Protein AF-A0A2N9GMB2-F1 (afdb_monomer)

Organism: Fagus sylvatica (NCBI:txid28930)

Secondary structure (DSSP, 8-state):
--HHHHHHHHHHHHHHHHHHHHHHHHHHTSPPTTSTHHHHHHS-HHHHHHHH-SS---SEEE-TTS-SSBS-HHHHHHHSPTT-SS-EEEEE-SEEE---EEE-TT-TTEEEEES-TTTEEEEE---TTTT--GGGG-SEEE-STT-EEES-EEEE---GGG-B--SEEE--TTEEEES-EEE-SBS-EEE-SSEEEEES-EEEESSS-EEES-EEEEES-EEEEPP----

Radius of gyration: 19.09 Å; Cα contacts (8 Å, |Δi|>4): 583; chains: 1; bounding box: 40×71×46 Å

Sequence (231 aa):
MSTILKDKIIVSLEKVTTLVNDQWAFMQQMPDDTVGHDFQSWFDSHDWKLMQANAISANITIAFDGFGDFTSIMEAVKAAPNNNLARFVIYIKKATYKEYMSIPQNKWNIMMVGDSMDQTIISGSHSNTTGYGTYGSATFAVDGQQFVAVDIAFENIVGPEEGQAVTLRSDSDFSIFYQCRIQGYQDMLYQHHNRQFYRECRISGTVDFIFGDALVVFQKCEILSRQALPG

Solvent-accessible surface area (backbone atoms only — not comparable to full-atom values): 11520 Å² total; per-residue (Å²): 133,60,69,68,58,53,53,54,50,49,56,50,51,50,52,53,51,51,54,52,50,53,51,50,57,50,55,73,66,49,57,49,77,94,46,72,65,39,48,39,66,70,33,56,65,63,57,45,49,50,74,69,39,97,67,70,87,51,78,40,39,33,21,80,88,64,87,33,82,29,67,48,69,67,60,49,58,66,71,47,65,65,65,32,89,56,81,43,34,37,32,36,50,64,42,79,43,81,50,76,41,71,44,52,62,55,42,23,25,38,30,42,34,34,72,27,39,88,41,12,33,40,35,28,67,46,12,40,77,76,75,21,54,56,85,70,7,30,15,34,32,33,40,11,35,44,27,33,41,31,19,30,19,38,26,17,75,51,56,66,89,38,46,38,17,12,11,38,33,34,48,14,37,60,21,38,35,36,39,24,27,41,36,33,19,22,41,12,35,32,38,51,34,45,36,38,39,37,32,53,22,40,39,36,19,46,50,61,30,68,43,70,68,36,56,68,50,77,43,80,48,50,80,42,81,49,91,64,77,88,130

Structure (mmCIF, N/CA/C/O backbone):
data_AF-A0A2N9GMB2-F1
#
_entry.id   AF-A0A2N9GMB2-F1
#
loop_
_atom_site.group_PDB
_atom_site.id
_atom_site.type_symbol
_atom_site.label_atom_id
_atom_site.label_alt_id
_atom_site.label_comp_id
_atom_site.label_asym_id
_atom_site.label_entity_id
_atom_site.label_seq_id
_atom_site.pdbx_PDB_ins_code
_atom_site.Cartn_x
_atom_site.Cartn_y
_atom_site.Cartn_z
_atom_site.occupancy
_atom_site.B_iso_or_equiv
_atom_site.auth_seq_id
_atom_site.auth_comp_id
_atom_site.auth_asym_id
_atom_site.auth_atom_id
_atom_site.pdbx_PDB_model_num
ATOM 1 N N . MET A 1 1 ? -2.921 48.103 11.081 1.00 58.19 1 MET A N 1
ATOM 2 C CA . MET A 1 1 ? -2.568 46.674 10.916 1.00 58.19 1 MET A CA 1
ATOM 3 C C . MET A 1 1 ? -1.050 46.590 10.797 1.00 58.19 1 MET A C 1
ATOM 5 O O . MET A 1 1 ? -0.517 47.162 9.856 1.00 58.19 1 MET A O 1
ATOM 9 N N . SER A 1 2 ? -0.370 46.032 11.806 1.00 74.31 2 SER A N 1
ATOM 10 C CA . SER A 1 2 ? 1.104 45.986 11.910 1.00 74.31 2 SER A CA 1
ATOM 11 C C . SER A 1 2 ? 1.735 45.327 10.675 1.00 74.31 2 SER A C 1
ATOM 13 O O . SER A 1 2 ? 1.194 44.337 10.187 1.00 74.31 2 SER A O 1
ATOM 15 N N . THR A 1 3 ? 2.859 45.857 10.180 1.00 79.12 3 THR A N 1
ATOM 16 C CA . THR A 1 3 ? 3.636 45.314 9.045 1.00 79.12 3 THR A CA 1
ATOM 17 C C . THR A 1 3 ? 3.893 43.811 9.197 1.00 79.12 3 THR A C 1
ATOM 19 O O . THR A 1 3 ? 3.664 43.053 8.266 1.00 79.12 3 THR A O 1
ATOM 22 N N . ILE A 1 4 ? 4.161 43.360 10.427 1.00 80.25 4 ILE A N 1
ATOM 23 C CA . ILE A 1 4 ? 4.370 41.946 10.779 1.00 80.25 4 ILE A CA 1
ATOM 24 C C . ILE A 1 4 ? 3.150 41.073 10.441 1.00 80.25 4 ILE A C 1
ATOM 26 O O . ILE A 1 4 ? 3.296 39.927 10.020 1.00 80.25 4 ILE A O 1
ATOM 30 N N . LEU A 1 5 ? 1.931 41.587 10.641 1.00 85.12 5 LEU A N 1
ATOM 31 C CA . LEU A 1 5 ? 0.710 40.840 10.329 1.00 85.12 5 LEU A CA 1
ATOM 32 C C . LEU A 1 5 ? 0.505 40.729 8.814 1.00 85.12 5 LEU A C 1
ATOM 34 O O . LEU A 1 5 ? 0.063 39.685 8.346 1.00 85.12 5 LEU A O 1
ATOM 38 N N . LYS A 1 6 ? 0.860 41.770 8.049 1.00 87.00 6 LYS A N 1
ATOM 39 C CA . LYS A 1 6 ? 0.812 41.727 6.581 1.00 87.00 6 LYS A CA 1
ATOM 40 C C . LYS A 1 6 ? 1.818 40.720 6.023 1.00 87.00 6 LYS A C 1
ATOM 42 O O . LYS A 1 6 ? 1.422 39.896 5.209 1.00 87.00 6 LYS A O 1
ATOM 47 N N . ASP A 1 7 ? 3.053 40.719 6.520 1.00 90.19 7 ASP A N 1
ATOM 48 C CA . ASP A 1 7 ? 4.100 39.793 6.062 1.00 90.19 7 ASP A CA 1
ATOM 49 C C . ASP A 1 7 ? 3.721 38.332 6.341 1.00 90.19 7 ASP A C 1
ATOM 51 O O . ASP A 1 7 ? 3.839 37.473 5.469 1.00 90.19 7 ASP A O 1
ATOM 55 N N . LYS A 1 8 ? 3.170 38.043 7.529 1.00 89.06 8 LYS A N 1
ATOM 56 C CA . LYS A 1 8 ? 2.664 36.699 7.860 1.00 89.06 8 LYS A CA 1
ATOM 57 C C . LYS A 1 8 ? 1.520 36.254 6.948 1.00 89.06 8 LYS A C 1
ATOM 59 O O . LYS A 1 8 ? 1.471 35.081 6.576 1.00 89.06 8 LYS A O 1
ATOM 64 N N . ILE A 1 9 ? 0.606 37.164 6.604 1.00 88.94 9 ILE A N 1
ATOM 65 C CA . ILE 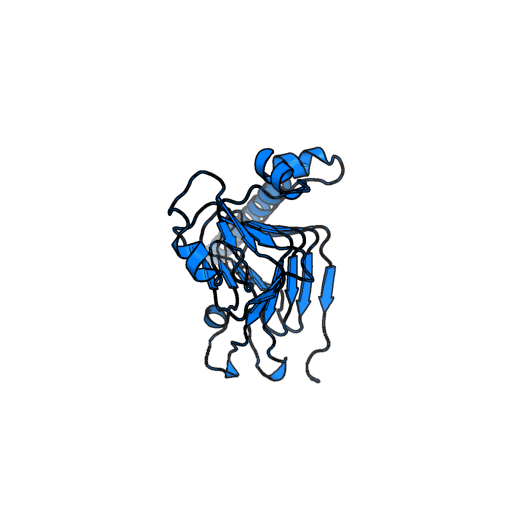A 1 9 ? -0.494 36.874 5.674 1.00 88.94 9 ILE A CA 1
ATOM 66 C C . ILE A 1 9 ? 0.059 36.593 4.273 1.00 88.94 9 ILE A C 1
ATOM 68 O O . ILE A 1 9 ? -0.343 35.602 3.673 1.00 88.94 9 ILE A O 1
ATOM 72 N N . ILE A 1 10 ? 1.008 37.399 3.783 1.00 92.19 10 ILE A N 1
ATOM 73 C CA . ILE A 1 10 ? 1.634 37.211 2.463 1.00 92.19 10 ILE A CA 1
ATOM 74 C C . ILE A 1 10 ? 2.322 35.847 2.382 1.00 92.19 10 ILE A C 1
ATOM 76 O O . ILE A 1 10 ? 1.978 35.057 1.511 1.00 92.19 10 ILE A O 1
ATOM 80 N N . VAL A 1 11 ? 3.191 35.516 3.344 1.00 91.44 11 VAL A N 1
ATOM 81 C CA . VAL A 1 11 ? 3.878 34.210 3.385 1.00 91.44 11 VAL A CA 1
ATOM 82 C C . VAL A 1 11 ? 2.879 33.050 3.427 1.00 91.44 11 VAL A C 1
ATOM 84 O O . VAL A 1 11 ? 3.101 32.005 2.821 1.00 91.44 11 VAL A O 1
ATOM 87 N N . SER A 1 12 ? 1.764 33.210 4.145 1.00 90.94 12 SER A N 1
ATOM 88 C CA . SER A 1 12 ? 0.729 32.171 4.206 1.00 90.94 12 SER A CA 1
ATOM 89 C C . SER A 1 12 ? 0.015 32.002 2.862 1.00 90.94 12 SER A C 1
ATOM 91 O O . SER A 1 12 ? -0.201 30.873 2.429 1.00 90.94 12 SER A O 1
ATOM 93 N N . LEU A 1 13 ? -0.313 33.101 2.177 1.00 91.88 13 LEU A N 1
ATOM 94 C CA . LEU A 1 13 ? -0.937 33.073 0.850 1.00 91.88 13 LEU A CA 1
ATOM 95 C C . LEU A 1 13 ? 0.003 32.500 -0.218 1.00 91.88 13 LEU A C 1
ATOM 97 O O . LEU A 1 13 ? -0.449 31.740 -1.073 1.00 91.88 13 LEU A O 1
ATOM 101 N N . GLU A 1 14 ? 1.299 32.811 -0.152 1.00 93.62 14 GLU A N 1
ATOM 102 C CA . GLU A 1 14 ? 2.314 32.227 -1.037 1.00 93.62 14 GLU A CA 1
ATOM 103 C C . GLU A 1 14 ? 2.381 30.708 -0.867 1.00 93.62 14 GLU A C 1
ATOM 105 O O . GLU A 1 14 ? 2.320 29.985 -1.855 1.00 93.62 14 GLU A O 1
ATOM 110 N N . LYS A 1 15 ? 2.392 30.208 0.377 1.00 86.88 15 LYS A N 1
ATOM 111 C CA . LYS A 1 15 ? 2.360 28.761 0.652 1.00 86.88 15 LYS A CA 1
ATOM 112 C C . LYS A 1 15 ? 1.115 28.081 0.088 1.00 86.88 15 LYS A C 1
ATOM 114 O O . LYS A 1 15 ? 1.235 27.028 -0.529 1.00 86.88 15 LYS A O 1
ATOM 119 N N . VAL A 1 16 ? -0.064 28.683 0.279 1.00 88.69 16 VAL A N 1
ATOM 120 C CA . VAL A 1 16 ? -1.319 28.159 -0.288 1.00 88.69 16 VAL A CA 1
ATOM 121 C C . VAL A 1 16 ? -1.246 28.132 -1.814 1.00 88.69 16 VAL A C 1
ATOM 123 O O . VAL A 1 16 ? -1.624 27.138 -2.425 1.00 88.69 16 VAL A O 1
ATOM 126 N N . THR A 1 17 ? -0.719 29.191 -2.430 1.00 91.50 17 THR A N 1
ATOM 127 C CA . THR A 1 17 ? -0.588 29.285 -3.891 1.00 91.50 17 THR A CA 1
ATOM 128 C C . THR A 1 17 ? 0.355 28.213 -4.435 1.00 91.50 17 THR A C 1
ATOM 130 O O . THR A 1 17 ? 0.010 27.542 -5.404 1.00 91.50 17 THR A O 1
ATOM 133 N N . THR A 1 18 ? 1.511 28.006 -3.798 1.00 86.62 18 THR A N 1
ATOM 134 C CA . THR A 1 18 ? 2.450 26.940 -4.171 1.00 86.62 18 THR A CA 1
ATOM 135 C C . THR A 1 18 ? 1.801 25.566 -4.052 1.00 86.62 18 THR A C 1
ATOM 137 O O . THR A 1 18 ? 1.839 24.807 -5.012 1.00 86.62 18 THR A O 1
ATOM 140 N N . LEU A 1 19 ? 1.121 25.279 -2.936 1.00 82.12 19 LEU A N 1
ATOM 141 C CA . LEU A 1 19 ? 0.462 23.987 -2.728 1.00 82.12 19 LEU A CA 1
ATOM 142 C C . LEU A 1 19 ? -0.593 23.698 -3.807 1.00 82.12 19 LEU A C 1
ATOM 144 O O . LEU A 1 19 ? -0.633 22.600 -4.357 1.00 82.12 19 LEU A O 1
ATOM 148 N N . VAL A 1 20 ? -1.423 24.693 -4.136 1.00 85.50 20 VAL A N 1
ATOM 149 C CA . VAL A 1 20 ? -2.440 24.565 -5.191 1.00 85.50 20 VAL A CA 1
ATOM 150 C C . VAL A 1 20 ? -1.788 24.348 -6.557 1.00 85.50 20 VAL A C 1
ATOM 152 O O . VAL A 1 20 ? -2.255 23.507 -7.321 1.00 85.50 20 VAL A O 1
ATOM 155 N N . ASN A 1 21 ? -0.704 25.063 -6.867 1.00 86.38 21 ASN A N 1
ATOM 156 C CA . ASN A 1 21 ? 0.009 24.902 -8.135 1.00 86.38 21 ASN A CA 1
ATOM 157 C C . ASN A 1 21 ? 0.674 23.526 -8.256 1.00 86.38 21 ASN A C 1
ATOM 159 O O . ASN A 1 21 ? 0.598 22.918 -9.321 1.00 86.38 21 ASN A O 1
ATOM 163 N N . ASP A 1 22 ? 1.280 23.019 -7.182 1.00 81.50 22 ASP A N 1
ATOM 164 C CA . ASP A 1 22 ? 1.915 21.699 -7.161 1.00 81.50 22 ASP A CA 1
ATOM 165 C C . ASP A 1 22 ? 0.872 20.587 -7.329 1.00 81.50 22 ASP A C 1
ATOM 167 O O . ASP A 1 22 ? 1.058 19.671 -8.133 1.00 81.50 22 ASP A O 1
ATOM 171 N N . GLN A 1 23 ? -0.270 20.701 -6.639 1.00 80.12 23 GLN A N 1
ATOM 172 C CA . GLN A 1 23 ? -1.405 19.790 -6.812 1.00 80.12 23 GLN A CA 1
ATOM 173 C C . GLN A 1 23 ? -1.966 19.842 -8.233 1.00 80.12 23 GLN A C 1
ATOM 175 O O . GLN A 1 23 ? -2.214 18.798 -8.836 1.00 80.12 23 GLN A O 1
ATOM 180 N N . TRP A 1 24 ? -2.132 21.041 -8.791 1.00 79.12 24 TRP A N 1
ATOM 181 C CA . TRP A 1 24 ? -2.609 21.222 -10.158 1.00 79.12 24 TRP A CA 1
ATOM 182 C C . TRP A 1 24 ? -1.638 20.621 -11.180 1.00 79.12 24 TRP A C 1
ATOM 184 O O . TRP A 1 24 ? -2.059 19.887 -12.071 1.00 79.12 24 TRP A O 1
ATOM 194 N N . ALA A 1 25 ? -0.335 20.863 -11.027 1.00 81.56 25 ALA A N 1
ATOM 195 C CA . ALA A 1 25 ? 0.696 20.294 -11.890 1.00 81.56 25 ALA A CA 1
ATOM 196 C C . ALA A 1 25 ? 0.749 18.762 -11.792 1.00 81.56 25 ALA A C 1
ATOM 198 O O . ALA A 1 25 ? 0.970 18.093 -12.801 1.00 81.56 25 ALA A O 1
ATOM 199 N N . PHE A 1 26 ? 0.527 18.201 -10.601 1.00 77.62 26 PHE A N 1
ATOM 200 C CA . PHE A 1 26 ? 0.426 16.757 -10.408 1.00 77.62 26 PHE A CA 1
ATOM 201 C C . PHE A 1 26 ? -0.834 16.183 -11.063 1.00 77.62 26 PHE A C 1
ATOM 203 O O . PHE A 1 26 ? -0.747 15.195 -11.784 1.00 77.62 26 PHE A O 1
ATOM 210 N N . MET A 1 27 ? -1.989 16.836 -10.902 1.00 74.25 27 MET A N 1
ATOM 211 C CA . MET A 1 27 ? -3.225 16.451 -11.589 1.00 74.25 27 MET A CA 1
ATOM 212 C C . MET A 1 27 ? -3.104 16.525 -13.113 1.00 74.25 27 MET A C 1
ATOM 214 O O . MET A 1 27 ? -3.667 15.686 -13.800 1.00 74.25 27 MET A O 1
ATOM 218 N N . GLN A 1 28 ? -2.363 17.491 -13.656 1.00 74.50 28 GLN A N 1
ATOM 219 C CA . GLN A 1 28 ? -2.106 17.572 -15.098 1.00 74.50 28 GLN A CA 1
ATOM 220 C C . GLN A 1 28 ? -1.221 16.433 -15.623 1.00 74.50 28 GLN A C 1
ATOM 222 O O . GLN A 1 28 ? -1.211 16.183 -16.823 1.00 74.50 28 GLN A O 1
ATOM 227 N N . GLN A 1 29 ? -0.469 15.765 -14.744 1.00 68.81 29 GLN A N 1
ATOM 228 C CA . GLN A 1 29 ? 0.291 14.558 -15.074 1.00 68.81 29 GLN A CA 1
ATOM 229 C C . GLN A 1 29 ? -0.552 13.290 -14.905 1.00 68.81 29 GLN A C 1
ATOM 231 O O . GLN A 1 29 ? -0.099 12.218 -15.296 1.00 68.81 29 GLN A O 1
ATOM 236 N N . MET A 1 30 ? -1.736 13.387 -14.290 1.00 67.19 30 MET A N 1
ATOM 237 C CA . MET A 1 30 ? -2.594 12.235 -14.067 1.00 67.19 30 MET A CA 1
ATOM 238 C C . MET A 1 30 ? -3.325 11.869 -15.350 1.00 67.19 30 MET A C 1
ATOM 240 O O . MET A 1 30 ? -3.872 12.746 -16.016 1.00 67.19 30 MET A O 1
ATOM 244 N N . PRO A 1 31 ? -3.393 10.576 -15.667 1.00 64.06 31 PRO A N 1
ATOM 245 C CA . PRO A 1 31 ? -4.024 10.131 -16.893 1.00 64.06 31 PRO A CA 1
ATOM 246 C C . PRO A 1 31 ? -5.535 10.381 -16.925 1.00 64.06 31 PRO A C 1
ATOM 248 O O . PRO A 1 31 ? -6.265 9.985 -16.004 1.00 64.06 31 PRO A O 1
ATOM 251 N N . ASP A 1 32 ? -6.009 10.975 -18.023 1.00 63.66 32 ASP A N 1
ATOM 252 C CA . ASP A 1 32 ? -7.433 11.138 -18.314 1.00 63.66 32 ASP A CA 1
ATOM 253 C C . ASP A 1 32 ? -7.992 9.921 -19.076 1.00 63.66 32 ASP A C 1
ATOM 255 O O . ASP A 1 32 ? -7.465 9.450 -20.085 1.00 63.66 32 ASP A O 1
ATOM 259 N N . ASP A 1 33 ? -9.117 9.405 -18.591 1.00 60.78 33 ASP A N 1
ATOM 260 C CA . ASP A 1 33 ? -9.820 8.265 -19.173 1.00 60.78 33 ASP A CA 1
ATOM 261 C C . ASP A 1 33 ? -10.551 8.591 -20.477 1.00 60.78 33 ASP A C 1
ATOM 263 O O . ASP A 1 33 ? -11.021 7.676 -21.160 1.00 60.78 33 ASP A O 1
ATOM 267 N N . THR A 1 34 ? -10.660 9.873 -20.837 1.00 58.12 34 THR A N 1
ATOM 268 C CA . THR A 1 34 ? -11.291 10.297 -22.097 1.00 58.12 34 THR A CA 1
ATOM 269 C C . THR A 1 34 ? -10.548 9.779 -23.330 1.00 58.12 34 THR A C 1
ATOM 271 O O . THR A 1 34 ? -11.160 9.602 -24.387 1.00 58.12 34 THR A O 1
ATOM 274 N N . VAL A 1 35 ? -9.258 9.453 -23.194 1.00 55.25 35 VAL A N 1
ATOM 275 C CA . VAL A 1 35 ? -8.437 8.844 -24.240 1.00 55.25 35 VAL A CA 1
ATOM 276 C C . VAL A 1 35 ? -7.558 7.783 -23.579 1.00 55.25 35 VAL A C 1
ATOM 278 O O . VAL A 1 35 ? -6.497 8.102 -23.069 1.00 55.25 35 VAL A O 1
ATOM 281 N N . GLY A 1 36 ? -7.956 6.504 -23.591 1.00 53.53 36 GLY A N 1
ATOM 282 C CA . GLY A 1 36 ? -7.252 5.401 -22.895 1.00 53.53 36 GLY A CA 1
ATOM 283 C C . GLY A 1 36 ? -5.744 5.219 -23.185 1.00 53.53 36 GLY A C 1
ATOM 284 O O . GLY A 1 36 ? -5.098 4.387 -22.553 1.00 53.53 36 GLY A O 1
ATOM 285 N N . HIS A 1 37 ? -5.167 5.999 -24.102 1.00 54.75 37 HIS A N 1
ATOM 286 C CA . HIS A 1 37 ? -3.725 6.151 -24.302 1.00 54.75 37 HIS A CA 1
ATOM 287 C C . HIS A 1 37 ? -3.017 6.940 -23.188 1.00 54.75 37 HIS A C 1
ATOM 289 O O . HIS A 1 37 ? -1.825 6.727 -22.975 1.00 54.75 37 HIS A O 1
ATOM 295 N N . ASP A 1 38 ? -3.721 7.820 -22.475 1.00 60.41 38 ASP A N 1
ATOM 296 C CA . ASP A 1 38 ? -3.116 8.714 -21.484 1.00 60.41 38 ASP A CA 1
ATOM 297 C C . ASP A 1 38 ? -2.673 7.930 -20.239 1.00 60.41 38 ASP A C 1
ATOM 299 O O . ASP A 1 38 ? -1.530 8.036 -19.797 1.00 60.41 38 ASP A O 1
ATOM 303 N N . PHE A 1 39 ? -3.511 6.993 -19.775 1.00 61.44 39 PHE A N 1
ATOM 304 C CA . PHE A 1 39 ? -3.161 6.034 -18.714 1.00 61.44 39 PHE A CA 1
ATOM 305 C C . PHE A 1 39 ? -1.952 5.170 -19.047 1.00 61.44 39 PHE A C 1
ATOM 307 O O . PHE A 1 39 ? -1.064 4.981 -18.216 1.00 61.44 39 PHE A O 1
ATOM 314 N N . GLN A 1 40 ? -1.884 4.699 -20.290 1.00 58.34 40 GLN A N 1
ATOM 315 C CA . GLN A 1 40 ? -0.753 3.924 -20.780 1.00 58.34 40 GLN A CA 1
ATOM 316 C C . GLN A 1 40 ? 0.559 4.719 -20.788 1.00 58.34 40 GLN A C 1
ATOM 318 O O . GLN A 1 40 ? 1.615 4.098 -20.760 1.00 58.34 40 GLN A O 1
ATOM 323 N N . SER A 1 41 ? 0.511 6.051 -20.883 1.00 61.09 41 SER A N 1
ATOM 324 C CA . SER A 1 41 ? 1.713 6.891 -20.899 1.00 61.09 41 SER A CA 1
ATOM 325 C C . SER A 1 41 ? 2.292 7.159 -19.509 1.00 61.09 41 SER A C 1
ATOM 327 O O . SER A 1 41 ? 3.478 7.469 -19.399 1.00 61.09 41 SER A O 1
ATOM 329 N N . TRP A 1 42 ? 1.464 7.038 -18.465 1.00 59.34 42 TRP A N 1
ATOM 330 C CA . TRP A 1 42 ? 1.872 7.278 -17.081 1.00 59.34 42 TRP A CA 1
ATOM 331 C C . TRP A 1 42 ? 2.538 6.059 -16.447 1.00 59.34 42 TRP A C 1
ATOM 333 O O . TRP A 1 42 ? 3.509 6.173 -15.701 1.00 59.34 42 TRP A O 1
ATOM 343 N N . PHE A 1 43 ? 2.054 4.873 -16.800 1.00 65.56 43 PHE A N 1
ATOM 344 C CA . PHE A 1 43 ? 2.877 3.681 -16.697 1.00 65.56 43 PHE A CA 1
ATOM 345 C C . PHE A 1 43 ? 3.959 3.745 -17.766 1.00 65.56 43 PHE A C 1
ATOM 347 O O . PHE A 1 43 ? 3.703 4.212 -18.876 1.00 65.56 43 PHE A O 1
ATOM 354 N N . ASP A 1 44 ? 5.155 3.219 -17.492 1.00 67.19 44 ASP A N 1
ATOM 355 C CA . ASP A 1 44 ? 6.005 2.852 -18.618 1.00 67.19 44 ASP A CA 1
ATOM 356 C C . ASP A 1 44 ? 5.149 1.958 -19.530 1.00 67.19 44 ASP A C 1
ATOM 358 O O . ASP A 1 44 ? 4.475 1.035 -19.064 1.00 67.19 44 ASP A O 1
ATOM 362 N N . SER A 1 45 ? 5.126 2.242 -20.831 1.00 63.28 45 SER A N 1
ATOM 363 C CA . SER A 1 45 ? 4.408 1.424 -21.812 1.00 63.28 45 SER A CA 1
ATOM 364 C C . SER A 1 45 ? 4.703 -0.079 -21.661 1.00 63.28 45 SER A C 1
ATOM 366 O O . SER A 1 45 ? 3.881 -0.912 -22.054 1.00 63.28 45 SER A O 1
ATOM 368 N N . HIS A 1 46 ? 5.869 -0.418 -21.100 1.00 64.44 46 HIS A N 1
ATOM 369 C CA . HIS A 1 46 ? 6.260 -1.753 -20.683 1.00 64.44 46 HIS A CA 1
ATOM 370 C C . HIS A 1 46 ? 5.494 -2.245 -19.444 1.00 64.44 46 HIS A C 1
ATOM 372 O O . HIS A 1 46 ? 4.899 -3.319 -19.507 1.00 64.44 46 HIS A O 1
ATOM 378 N N . ASP A 1 47 ? 5.435 -1.462 -18.365 1.00 73.19 47 ASP A N 1
ATOM 379 C CA . ASP A 1 47 ? 4.683 -1.787 -17.143 1.00 73.19 47 ASP A CA 1
ATOM 380 C C . ASP A 1 47 ? 3.194 -1.994 -17.438 1.00 73.19 47 ASP A C 1
ATOM 382 O O . ASP A 1 47 ? 2.601 -2.980 -17.006 1.00 73.19 47 ASP A O 1
ATOM 386 N N . TRP A 1 48 ? 2.598 -1.128 -18.259 1.00 71.38 48 TRP A N 1
ATOM 387 C CA . TRP A 1 48 ? 1.198 -1.270 -18.666 1.00 71.38 48 TRP A CA 1
ATOM 388 C C . TRP A 1 48 ? 0.936 -2.571 -19.434 1.00 71.38 48 TRP A C 1
ATOM 390 O O . TRP A 1 48 ? -0.055 -3.262 -19.198 1.00 71.38 48 TRP A O 1
ATOM 400 N N . LYS A 1 49 ? 1.848 -2.944 -20.341 1.00 68.69 49 LYS A N 1
ATOM 401 C CA . LYS A 1 49 ? 1.767 -4.223 -21.060 1.00 68.69 49 LYS A CA 1
ATOM 402 C C . LYS A 1 49 ? 1.943 -5.413 -20.121 1.00 68.69 49 LYS A C 1
ATOM 404 O O . LYS A 1 49 ? 1.272 -6.419 -20.328 1.00 68.69 49 LYS A O 1
ATOM 409 N N . LEU A 1 50 ? 2.811 -5.305 -19.112 1.00 70.38 50 LEU A N 1
ATOM 410 C CA . LEU A 1 50 ? 2.984 -6.343 -18.093 1.00 70.38 50 LEU A CA 1
ATOM 411 C C . LEU A 1 50 ? 1.695 -6.553 -17.289 1.00 70.38 50 LEU A C 1
ATOM 413 O O . LEU A 1 50 ? 1.336 -7.699 -17.038 1.00 70.38 50 LEU A O 1
ATOM 417 N N . MET A 1 51 ? 0.971 -5.480 -16.957 1.00 69.69 51 MET A N 1
ATOM 418 C CA . MET A 1 51 ? -0.311 -5.560 -16.238 1.00 69.69 51 MET A CA 1
ATOM 419 C C . MET A 1 51 ? -1.440 -6.198 -17.051 1.00 69.69 51 MET A C 1
ATOM 421 O O . MET A 1 51 ? -2.329 -6.815 -16.482 1.00 69.69 51 MET A O 1
ATOM 425 N N . GLN A 1 52 ? -1.422 -6.057 -18.378 1.00 67.94 52 GLN A N 1
ATOM 426 C CA . GLN A 1 52 ? -2.442 -6.643 -19.258 1.00 67.94 52 GLN A CA 1
ATOM 427 C C . GLN A 1 52 ? -2.111 -8.056 -19.742 1.00 67.94 52 GLN A C 1
ATOM 429 O O . GLN A 1 52 ? -2.912 -8.680 -20.443 1.00 67.94 52 GLN A O 1
ATOM 434 N N . ALA A 1 53 ? -0.908 -8.551 -19.461 1.00 64.75 53 ALA A N 1
ATOM 435 C CA . ALA A 1 53 ? -0.475 -9.830 -19.985 1.00 64.75 53 ALA A CA 1
ATOM 436 C C . ALA A 1 53 ? -1.203 -10.981 -19.276 1.00 64.75 53 ALA A C 1
ATOM 438 O O . ALA A 1 53 ? -1.185 -11.086 -18.056 1.00 64.75 53 ALA A O 1
ATOM 439 N N . ASN A 1 54 ? -1.746 -11.924 -20.053 1.00 62.66 54 ASN A N 1
ATOM 440 C CA . ASN A 1 54 ? -2.310 -13.176 -19.523 1.00 62.66 54 ASN A CA 1
ATOM 441 C C . ASN A 1 54 ? -1.276 -14.035 -18.765 1.00 62.66 54 ASN A C 1
ATOM 443 O O . ASN A 1 54 ? -1.648 -14.965 -18.055 1.00 62.66 54 ASN A O 1
ATOM 447 N N . ALA A 1 55 ? 0.017 -13.767 -18.961 1.00 68.06 55 ALA A N 1
ATOM 448 C CA . ALA A 1 55 ? 1.115 -14.384 -18.235 1.00 68.06 55 ALA A CA 1
ATOM 449 C C . ALA A 1 55 ? 2.106 -13.295 -17.809 1.00 68.06 55 ALA A C 1
ATOM 451 O O . ALA A 1 55 ? 2.684 -12.607 -18.654 1.00 68.06 55 ALA A O 1
ATOM 452 N N . ILE A 1 56 ? 2.303 -13.152 -16.499 1.00 76.12 56 ILE A N 1
ATOM 453 C CA . ILE A 1 56 ? 3.215 -12.167 -15.915 1.00 76.12 56 ILE A CA 1
ATOM 454 C C . ILE A 1 56 ? 4.652 -12.677 -16.073 1.00 76.12 56 ILE A C 1
ATOM 456 O O . ILE A 1 56 ? 5.007 -13.737 -15.559 1.00 76.12 56 ILE A O 1
ATOM 460 N N . SER A 1 57 ? 5.502 -11.915 -16.765 1.00 84.25 57 SER A N 1
ATOM 461 C CA . SER A 1 57 ? 6.942 -12.189 -16.830 1.00 84.25 57 SER A CA 1
ATOM 462 C C . SER A 1 57 ? 7.617 -11.729 -15.534 1.00 84.25 57 SER A C 1
ATOM 464 O O . SER A 1 57 ? 8.155 -10.624 -15.466 1.00 84.25 57 SER A O 1
ATOM 466 N N . ALA A 1 58 ? 7.557 -12.561 -14.495 1.00 92.44 58 ALA A N 1
ATOM 467 C CA . ALA A 1 58 ? 8.100 -12.246 -13.177 1.00 92.44 58 ALA A CA 1
ATOM 468 C C . ALA A 1 58 ? 9.614 -12.508 -13.075 1.00 92.44 58 ALA A C 1
ATOM 470 O O . ALA A 1 58 ? 10.129 -13.468 -13.647 1.00 92.44 58 ALA A O 1
ATOM 471 N N . ASN A 1 59 ? 10.324 -11.682 -12.300 1.00 96.19 59 ASN A N 1
ATOM 472 C CA . ASN A 1 59 ? 11.708 -11.954 -11.898 1.00 96.19 59 ASN A CA 1
ATOM 473 C C . ASN A 1 59 ? 11.770 -12.951 -10.737 1.00 96.19 59 ASN A C 1
ATOM 475 O O . ASN A 1 59 ? 12.706 -13.741 -10.664 1.00 96.19 59 ASN A O 1
ATOM 479 N N . ILE A 1 60 ? 10.790 -12.878 -9.832 1.00 97.00 60 ILE A N 1
ATOM 480 C CA . ILE A 1 60 ? 10.620 -13.779 -8.693 1.00 97.00 60 ILE A CA 1
ATOM 481 C C . ILE A 1 60 ? 9.146 -14.170 -8.594 1.00 97.00 60 ILE A C 1
ATOM 483 O O . ILE A 1 60 ? 8.270 -13.310 -8.681 1.00 97.00 60 ILE A O 1
ATOM 487 N N . THR A 1 61 ? 8.879 -15.450 -8.354 1.00 97.06 61 THR A N 1
ATOM 488 C CA . THR A 1 61 ? 7.557 -15.971 -8.000 1.00 97.06 61 THR A CA 1
ATOM 489 C C . THR A 1 61 ? 7.529 -16.416 -6.544 1.00 97.06 61 THR A C 1
ATOM 491 O O . THR A 1 61 ? 8.370 -17.193 -6.098 1.00 97.06 61 THR A O 1
ATOM 494 N N . ILE A 1 62 ? 6.518 -15.976 -5.805 1.00 96.75 62 ILE A N 1
ATOM 495 C CA . ILE A 1 62 ? 6.246 -16.403 -4.437 1.00 96.75 62 ILE A CA 1
ATOM 496 C C . ILE A 1 62 ? 5.055 -17.347 -4.460 1.00 96.75 62 ILE A C 1
ATOM 498 O O . ILE A 1 62 ? 4.003 -17.026 -5.017 1.00 96.75 62 ILE A O 1
ATOM 502 N N . ALA A 1 63 ? 5.207 -18.504 -3.825 1.00 95.69 63 ALA A N 1
ATOM 503 C CA . ALA A 1 63 ? 4.136 -19.477 -3.703 1.00 95.69 63 ALA A CA 1
ATOM 504 C C . ALA A 1 63 ? 4.236 -20.226 -2.372 1.00 95.69 63 ALA A C 1
ATOM 506 O O . ALA A 1 63 ? 5.262 -20.825 -2.055 1.00 95.69 63 ALA A O 1
ATOM 507 N N . PHE A 1 64 ? 3.158 -20.207 -1.587 1.00 86.31 64 PHE A N 1
ATOM 508 C CA .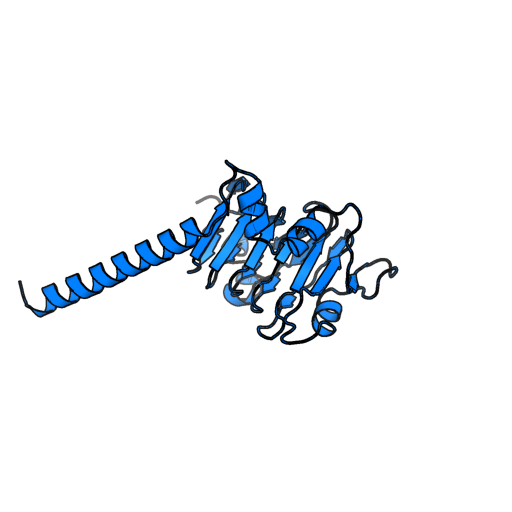 PHE A 1 64 ? 3.123 -20.872 -0.280 1.00 86.31 64 PHE A CA 1
ATOM 509 C C . PHE A 1 64 ? 3.207 -22.406 -0.386 1.00 86.31 64 PHE A C 1
ATOM 511 O O . PHE A 1 64 ? 3.672 -23.077 0.529 1.00 86.31 64 PHE A O 1
ATOM 518 N N . ASP A 1 65 ? 2.787 -22.961 -1.524 1.00 87.31 65 ASP A N 1
ATOM 519 C CA . ASP A 1 65 ? 2.834 -24.391 -1.843 1.00 87.31 65 ASP A CA 1
ATOM 520 C C . ASP A 1 65 ? 4.246 -24.907 -2.194 1.00 87.31 65 ASP A C 1
ATOM 522 O O . ASP A 1 65 ? 4.422 -26.102 -2.427 1.00 87.31 65 ASP A O 1
ATOM 526 N N . GLY A 1 66 ? 5.250 -24.022 -2.222 1.00 84.69 66 GLY A N 1
ATOM 527 C CA . GLY A 1 66 ? 6.636 -24.353 -2.552 1.00 84.69 66 GLY A CA 1
ATOM 528 C C . GLY A 1 66 ? 6.924 -24.461 -4.053 1.00 84.69 66 GLY A C 1
ATOM 529 O O . GLY A 1 66 ? 8.061 -24.736 -4.424 1.00 84.69 66 GLY A O 1
ATOM 530 N N . PHE A 1 67 ? 5.944 -24.207 -4.928 1.00 89.94 67 PHE A N 1
ATOM 531 C CA . PHE A 1 67 ? 6.128 -24.177 -6.388 1.00 89.94 67 PHE A CA 1
ATOM 532 C C . PHE A 1 67 ? 6.483 -22.769 -6.904 1.00 89.94 67 PHE A C 1
ATOM 534 O O . PHE A 1 67 ? 6.039 -22.354 -7.980 1.00 89.94 67 PHE A O 1
ATOM 541 N N . GLY A 1 68 ? 7.232 -22.012 -6.106 1.00 92.38 68 GLY A N 1
ATOM 542 C CA . GLY A 1 68 ? 7.781 -20.697 -6.425 1.00 92.38 68 GLY A CA 1
ATOM 543 C C . GLY A 1 68 ? 9.233 -20.611 -5.956 1.00 92.38 68 GLY A C 1
ATOM 544 O O . GLY A 1 68 ? 9.744 -21.541 -5.335 1.00 92.38 68 GLY A O 1
ATOM 545 N N . ASP A 1 69 ? 9.891 -19.494 -6.235 1.00 96.88 69 ASP A N 1
ATOM 546 C CA . ASP A 1 69 ? 11.269 -19.237 -5.808 1.00 96.88 69 ASP A CA 1
ATOM 547 C C . ASP A 1 69 ? 11.359 -18.992 -4.291 1.00 96.88 69 ASP A C 1
ATOM 549 O O . ASP A 1 69 ? 12.358 -19.331 -3.658 1.00 96.88 69 ASP A O 1
ATOM 553 N N . PHE A 1 70 ? 10.300 -18.422 -3.699 1.00 96.69 70 PHE A N 1
ATOM 554 C CA . PHE A 1 70 ? 10.196 -18.143 -2.263 1.00 96.69 70 PHE A CA 1
ATOM 555 C C . PHE A 1 70 ? 8.807 -18.487 -1.712 1.00 96.69 70 PHE A C 1
ATOM 557 O O . PHE A 1 70 ? 7.807 -18.482 -2.431 1.00 96.69 70 PHE A O 1
ATOM 564 N N . THR A 1 71 ? 8.732 -18.716 -0.400 1.00 94.62 71 THR A N 1
ATOM 565 C CA . THR A 1 71 ? 7.470 -18.880 0.345 1.00 94.62 71 THR A CA 1
ATOM 566 C C . THR A 1 71 ? 7.102 -17.654 1.187 1.00 94.62 71 THR A C 1
ATOM 568 O O . THR A 1 71 ? 5.956 -17.546 1.611 1.00 94.62 71 THR A O 1
ATOM 571 N N . SER A 1 72 ? 8.054 -16.743 1.427 1.00 94.06 72 SER A N 1
ATOM 572 C CA . SER A 1 72 ? 7.874 -15.478 2.156 1.00 94.06 72 SER A CA 1
ATOM 573 C C . SER A 1 72 ? 8.110 -14.298 1.226 1.00 94.06 72 SER A C 1
ATOM 575 O O . SER A 1 72 ? 9.058 -14.293 0.431 1.00 94.06 72 SER A O 1
ATOM 577 N N . ILE A 1 73 ? 7.272 -13.275 1.368 1.00 95.56 73 ILE A N 1
ATOM 578 C CA . ILE A 1 73 ? 7.393 -12.058 0.568 1.00 95.56 73 ILE A CA 1
ATOM 579 C C . ILE A 1 73 ? 8.618 -11.243 0.982 1.00 95.56 73 ILE A C 1
ATOM 581 O O . ILE A 1 73 ? 9.346 -10.750 0.116 1.00 95.56 73 ILE A O 1
ATOM 585 N N . MET A 1 74 ? 8.920 -11.148 2.27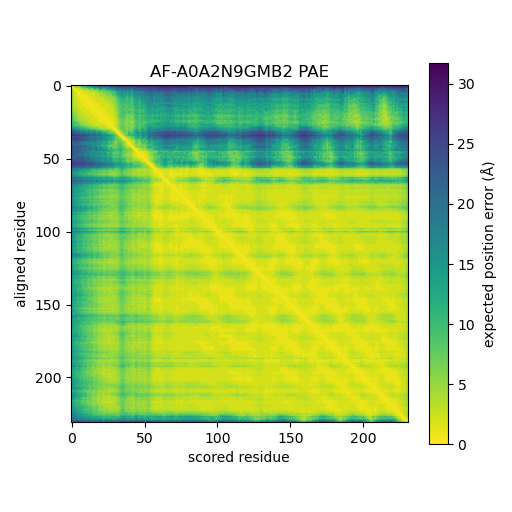9 1.00 94.62 74 MET A N 1
ATOM 586 C CA . MET A 1 74 ? 10.088 -10.382 2.721 1.00 94.62 74 MET A CA 1
ATOM 587 C C . MET A 1 74 ? 11.417 -10.995 2.276 1.00 94.62 74 MET A C 1
ATOM 589 O O . MET A 1 74 ? 12.354 -10.250 1.983 1.00 94.62 74 MET A O 1
ATOM 593 N N . GLU A 1 75 ? 11.514 -12.321 2.166 1.00 95.38 75 GLU A N 1
ATOM 594 C CA . GLU A 1 75 ? 12.718 -12.962 1.620 1.00 95.38 75 GLU A CA 1
ATOM 595 C C . GLU A 1 75 ? 12.901 -12.661 0.123 1.00 95.38 75 GLU A C 1
ATOM 597 O O . GLU A 1 75 ? 14.005 -12.311 -0.302 1.00 95.38 75 GLU A O 1
ATOM 602 N N . ALA A 1 76 ? 11.818 -12.661 -0.660 1.00 95.81 76 ALA A N 1
ATOM 603 C CA . ALA A 1 76 ? 11.857 -12.241 -2.063 1.00 95.81 76 ALA A CA 1
ATOM 604 C C . ALA A 1 76 ? 12.278 -10.767 -2.222 1.00 95.81 76 ALA A C 1
ATOM 606 O O . ALA A 1 76 ? 13.125 -10.438 -3.056 1.00 95.81 76 ALA A O 1
ATOM 607 N N . VAL A 1 77 ? 11.747 -9.870 -1.383 1.00 96.75 77 VAL A N 1
ATOM 608 C CA . VAL A 1 77 ? 12.130 -8.445 -1.378 1.00 96.75 77 VAL A CA 1
ATOM 609 C C . VAL A 1 77 ? 13.606 -8.275 -1.028 1.00 96.75 77 VAL A C 1
ATOM 611 O O . VAL A 1 77 ? 14.304 -7.475 -1.659 1.00 96.75 77 VAL A O 1
ATOM 614 N N . LYS A 1 78 ? 14.126 -9.029 -0.052 1.00 96.50 78 LYS A N 1
ATOM 615 C CA . LYS A 1 78 ? 15.556 -9.003 0.297 1.00 96.50 78 LYS A CA 1
ATOM 616 C C . LYS A 1 78 ? 16.432 -9.434 -0.877 1.00 96.50 78 LYS A C 1
ATOM 618 O O . LYS A 1 78 ? 17.447 -8.776 -1.107 1.00 96.50 78 LYS A O 1
ATOM 623 N N . ALA A 1 79 ? 16.013 -10.448 -1.633 1.00 96.88 79 ALA A N 1
ATOM 624 C CA . ALA A 1 79 ? 16.723 -10.946 -2.811 1.00 96.88 79 ALA A CA 1
ATOM 625 C C . ALA A 1 79 ? 16.695 -9.983 -4.013 1.00 96.88 79 ALA A C 1
ATOM 627 O O . ALA A 1 79 ? 17.592 -10.038 -4.855 1.00 96.88 79 ALA A O 1
ATOM 628 N N . ALA A 1 80 ? 15.711 -9.079 -4.091 1.00 97.06 80 ALA A N 1
ATOM 629 C CA . ALA A 1 80 ? 15.647 -8.078 -5.154 1.00 97.06 80 ALA A CA 1
ATOM 630 C C . ALA A 1 80 ? 16.895 -7.159 -5.162 1.00 97.06 80 ALA A C 1
ATOM 632 O O . ALA A 1 80 ? 17.433 -6.825 -4.103 1.00 97.06 80 ALA A O 1
ATOM 633 N N . PRO A 1 81 ? 17.373 -6.696 -6.324 1.00 97.38 81 PRO A N 1
ATOM 634 C CA . PRO A 1 81 ? 18.494 -5.764 -6.400 1.00 97.38 81 PRO A CA 1
ATOM 635 C C . PRO A 1 81 ? 18.169 -4.420 -5.729 1.00 97.38 81 PRO A C 1
ATOM 637 O O . PRO A 1 81 ? 17.048 -3.920 -5.798 1.00 97.38 81 PRO A O 1
ATOM 640 N N . ASN A 1 82 ? 19.170 -3.814 -5.090 1.00 98.25 82 ASN A N 1
ATOM 641 C CA . ASN A 1 82 ? 19.046 -2.462 -4.544 1.00 98.25 82 ASN A CA 1
ATOM 642 C C . ASN A 1 82 ? 19.244 -1.423 -5.650 1.00 98.25 82 ASN A C 1
ATOM 644 O O . ASN A 1 82 ? 20.073 -1.617 -6.539 1.00 98.25 82 ASN A O 1
ATOM 648 N N . ASN A 1 83 ? 18.535 -0.299 -5.548 1.00 96.50 83 ASN A N 1
ATOM 649 C CA . ASN A 1 83 ? 18.620 0.855 -6.445 1.00 96.50 83 ASN A CA 1
ATOM 650 C C . ASN A 1 83 ? 18.503 0.472 -7.929 1.00 96.50 83 ASN A C 1
ATOM 652 O O . ASN A 1 83 ? 19.140 1.076 -8.793 1.00 96.50 83 ASN A O 1
ATOM 656 N N . ASN A 1 84 ? 17.725 -0.572 -8.223 1.00 94.88 84 ASN A N 1
ATOM 657 C CA . ASN A 1 84 ? 17.570 -1.065 -9.579 1.00 94.88 84 ASN A CA 1
ATOM 658 C C . ASN A 1 84 ? 16.811 -0.037 -10.412 1.00 94.88 84 ASN A C 1
ATOM 660 O O . ASN A 1 84 ? 15.734 0.403 -10.018 1.00 94.88 84 ASN A O 1
ATOM 664 N N . LEU A 1 85 ? 17.364 0.347 -11.560 1.00 92.12 85 LEU A N 1
ATOM 665 C CA . LEU A 1 85 ? 16.716 1.305 -12.459 1.00 92.12 85 LEU A CA 1
ATOM 666 C C . LEU A 1 85 ? 15.636 0.646 -13.321 1.00 92.12 85 LEU A C 1
ATOM 668 O O . LEU A 1 85 ? 14.731 1.326 -13.786 1.00 92.12 85 LEU A O 1
ATOM 672 N N . ALA A 1 86 ? 15.732 -0.668 -13.529 1.00 91.94 86 ALA A N 1
ATOM 673 C CA . ALA A 1 86 ? 14.716 -1.437 -14.230 1.00 91.94 86 ALA A CA 1
ATOM 674 C C . ALA A 1 86 ? 13.605 -1.896 -13.274 1.00 91.94 86 ALA A C 1
ATOM 676 O O . ALA A 1 86 ? 13.841 -2.123 -12.084 1.00 91.94 86 ALA A O 1
ATOM 677 N N . ARG A 1 87 ? 12.407 -2.104 -13.824 1.00 93.31 87 ARG A N 1
ATOM 678 C CA . ARG A 1 87 ? 11.286 -2.745 -13.132 1.00 93.31 87 ARG A CA 1
ATOM 679 C C . ARG A 1 87 ? 11.694 -4.135 -12.632 1.00 93.31 87 ARG A C 1
ATOM 681 O O . ARG A 1 87 ? 12.194 -4.947 -13.410 1.00 93.31 87 ARG A O 1
ATOM 688 N N . PHE A 1 88 ? 11.479 -4.405 -11.344 1.00 95.69 88 PHE A N 1
ATOM 689 C CA . PHE A 1 88 ? 11.687 -5.726 -10.747 1.00 95.69 88 PHE A CA 1
ATOM 690 C C . PHE A 1 88 ? 10.346 -6.314 -10.302 1.00 95.69 88 PHE A C 1
ATOM 692 O O . PHE A 1 88 ? 9.745 -5.845 -9.334 1.00 95.69 88 PHE A O 1
ATOM 699 N N . VAL A 1 89 ? 9.869 -7.320 -11.031 1.00 96.12 89 VAL A N 1
ATOM 700 C CA . VAL A 1 89 ? 8.534 -7.902 -10.871 1.00 96.12 89 VAL A CA 1
ATOM 701 C C . VAL A 1 89 ? 8.580 -9.096 -9.922 1.00 96.12 89 VAL A C 1
ATOM 703 O O . VAL A 1 89 ? 9.251 -10.097 -10.187 1.00 96.12 89 VAL A O 1
ATOM 706 N N . ILE A 1 90 ? 7.822 -8.999 -8.835 1.00 97.44 90 ILE A N 1
ATOM 707 C CA . ILE A 1 90 ? 7.574 -10.064 -7.867 1.00 97.44 90 ILE A CA 1
ATOM 708 C C . ILE A 1 90 ? 6.118 -10.503 -8.036 1.00 97.44 90 ILE A C 1
ATOM 710 O O . ILE A 1 90 ? 5.195 -9.754 -7.722 1.00 97.44 90 ILE A O 1
ATOM 714 N N . TYR A 1 91 ? 5.908 -11.716 -8.533 1.00 96.88 91 TYR A N 1
ATOM 715 C CA . TYR A 1 91 ? 4.579 -12.309 -8.645 1.00 96.88 91 TYR A CA 1
ATOM 716 C C . TYR A 1 91 ? 4.251 -13.110 -7.385 1.00 96.88 91 TYR A C 1
ATOM 718 O O . TYR A 1 91 ? 5.066 -13.902 -6.914 1.00 96.88 91 TYR A O 1
ATOM 726 N N . ILE A 1 92 ? 3.065 -12.890 -6.827 1.00 97.06 92 ILE A N 1
ATOM 727 C CA . ILE A 1 92 ? 2.625 -13.413 -5.536 1.00 97.06 92 ILE A CA 1
ATOM 728 C C . ILE A 1 92 ? 1.351 -14.224 -5.753 1.00 97.06 92 ILE A C 1
ATOM 730 O O . ILE A 1 92 ? 0.259 -13.672 -5.908 1.00 97.06 92 ILE A O 1
ATOM 734 N N . LYS A 1 93 ? 1.484 -15.552 -5.753 1.00 96.56 93 LYS A N 1
ATOM 735 C CA . LYS A 1 93 ? 0.332 -16.436 -5.946 1.00 96.56 93 LYS A CA 1
ATOM 736 C C . LYS A 1 93 ? -0.697 -16.274 -4.827 1.00 96.56 93 LYS A C 1
ATOM 738 O O . LYS A 1 93 ? -0.386 -15.842 -3.718 1.00 96.56 93 LYS A O 1
ATOM 743 N N . LYS A 1 94 ? -1.928 -16.681 -5.115 1.00 96.62 94 LYS A N 1
ATOM 744 C CA . LYS A 1 94 ? -3.049 -16.670 -4.181 1.00 96.62 94 LYS A CA 1
ATOM 745 C C . LYS A 1 94 ? -2.710 -17.377 -2.872 1.00 96.62 94 LYS A C 1
ATOM 747 O O . LYS A 1 94 ? -2.424 -18.575 -2.841 1.00 96.62 94 LYS A O 1
ATOM 752 N N . ALA A 1 95 ? -2.786 -16.628 -1.786 1.00 97.00 95 ALA A N 1
ATOM 753 C CA . ALA A 1 95 ? -2.769 -17.104 -0.413 1.00 97.00 95 ALA A CA 1
ATOM 754 C C . ALA A 1 95 ? -3.064 -15.921 0.519 1.00 97.00 95 ALA A C 1
ATOM 756 O O . ALA A 1 95 ? -3.107 -14.762 0.100 1.00 97.00 95 ALA A O 1
ATOM 757 N N . THR A 1 96 ? -3.210 -16.220 1.808 1.00 97.75 96 THR A N 1
ATOM 758 C CA . THR A 1 96 ? -3.131 -15.215 2.870 1.00 97.75 96 THR A CA 1
ATOM 759 C C . THR A 1 96 ? -1.745 -15.259 3.503 1.00 97.75 96 THR A C 1
ATOM 761 O O . THR A 1 96 ? -1.398 -16.220 4.192 1.00 97.75 96 THR A O 1
ATOM 764 N N . TYR A 1 97 ? -0.970 -14.203 3.289 1.00 97.12 97 TYR A N 1
ATOM 765 C CA . TYR A 1 97 ? 0.366 -13.990 3.826 1.00 97.12 97 TYR A CA 1
ATOM 766 C C . TYR A 1 97 ? 0.270 -13.169 5.111 1.00 97.12 97 TYR A C 1
ATOM 768 O O . TYR A 1 97 ? -0.015 -11.972 5.084 1.00 97.12 97 TYR A O 1
ATOM 776 N N . LYS A 1 98 ? 0.486 -13.826 6.254 1.00 97.25 98 LYS A N 1
ATOM 777 C CA . LYS A 1 98 ? 0.495 -13.181 7.575 1.00 97.25 98 LYS A CA 1
ATOM 778 C C . LYS A 1 98 ? 1.896 -12.670 7.903 1.00 97.25 98 LYS A C 1
ATOM 780 O O . LYS A 1 98 ? 2.613 -13.281 8.694 1.00 97.25 98 LYS A O 1
ATOM 785 N N . GLU A 1 99 ? 2.296 -11.593 7.238 1.00 93.88 99 GLU A N 1
ATOM 786 C CA . GLU A 1 99 ? 3.634 -11.004 7.327 1.00 93.88 99 GLU A CA 1
ATOM 787 C C . GLU A 1 99 ? 3.532 -9.485 7.524 1.00 93.88 99 GLU A C 1
ATOM 789 O O . GLU A 1 99 ? 2.718 -8.826 6.882 1.00 93.88 99 GLU A O 1
ATOM 794 N N . TYR A 1 100 ? 4.396 -8.927 8.377 1.00 95.75 100 TYR A N 1
ATOM 795 C CA . TYR A 1 100 ? 4.609 -7.480 8.466 1.00 95.75 100 TYR A CA 1
ATOM 796 C C . TYR A 1 100 ? 5.763 -7.099 7.560 1.00 95.75 100 TYR A C 1
ATOM 798 O O . TYR A 1 100 ? 6.862 -7.650 7.681 1.00 95.75 100 TYR A O 1
ATOM 806 N N . MET A 1 101 ? 5.518 -6.167 6.648 1.00 93.50 101 MET A N 1
ATOM 807 C CA . MET A 1 101 ? 6.440 -5.903 5.554 1.00 93.50 101 MET A CA 1
ATOM 808 C C . MET A 1 101 ? 6.845 -4.446 5.498 1.00 93.50 101 MET A C 1
ATOM 810 O O . MET A 1 101 ? 6.031 -3.549 5.692 1.00 93.50 101 MET A O 1
ATOM 814 N N . SER A 1 102 ? 8.120 -4.225 5.195 1.00 95.75 102 SER A N 1
ATOM 815 C CA . SER A 1 102 ? 8.665 -2.906 4.909 1.00 95.75 102 SER A CA 1
ATOM 816 C C . SER A 1 102 ? 9.563 -3.011 3.687 1.00 95.75 102 SER A C 1
ATOM 818 O O . SER A 1 102 ? 10.581 -3.704 3.732 1.00 95.75 102 SER A O 1
ATOM 820 N N . ILE A 1 103 ? 9.166 -2.368 2.587 1.00 98.00 103 ILE A N 1
ATOM 821 C CA . ILE A 1 103 ? 9.990 -2.214 1.388 1.00 98.00 103 ILE A CA 1
ATOM 822 C C . ILE A 1 103 ? 10.919 -1.021 1.628 1.00 98.00 103 ILE A C 1
ATOM 824 O O . ILE A 1 103 ? 10.458 0.121 1.568 1.00 98.00 103 ILE A O 1
ATOM 828 N N . PRO A 1 104 ? 12.211 -1.245 1.920 1.00 97.81 104 PRO A N 1
ATOM 829 C CA . PRO A 1 104 ? 13.093 -0.171 2.349 1.00 97.81 104 PRO A CA 1
ATOM 830 C C . PRO A 1 104 ? 13.415 0.802 1.210 1.00 97.81 104 PRO A C 1
ATOM 832 O O . PRO A 1 104 ? 13.350 0.465 0.027 1.00 97.81 104 PRO A O 1
ATOM 835 N N . GLN A 1 105 ? 13.858 2.004 1.581 1.00 97.69 105 GLN A N 1
ATOM 836 C CA . GLN A 1 105 ? 14.124 3.122 0.667 1.00 97.69 105 GLN A CA 1
ATOM 837 C C . GLN A 1 105 ? 15.087 2.792 -0.489 1.00 97.69 105 GLN A C 1
ATOM 839 O O . GLN A 1 105 ? 15.017 3.411 -1.548 1.00 97.69 105 GLN A O 1
ATOM 844 N N . ASN A 1 106 ? 15.989 1.823 -0.319 1.00 97.88 106 ASN A N 1
ATOM 845 C CA . ASN A 1 106 ? 16.946 1.392 -1.344 1.00 97.88 106 ASN A CA 1
ATOM 846 C C . ASN A 1 106 ? 16.397 0.319 -2.306 1.00 97.88 106 ASN A C 1
ATOM 848 O O . ASN A 1 106 ? 17.140 -0.183 -3.147 1.00 97.88 106 ASN A O 1
ATOM 852 N N . LYS A 1 107 ? 15.124 -0.070 -2.199 1.00 98.12 107 LYS A N 1
ATOM 853 C CA . LYS A 1 107 ? 14.476 -1.049 -3.085 1.00 98.12 107 LYS A CA 1
ATOM 854 C C . LYS A 1 107 ? 13.585 -0.330 -4.094 1.00 98.12 107 LYS A C 1
ATOM 856 O O . LYS A 1 107 ? 12.384 -0.191 -3.899 1.00 98.12 107 LYS A O 1
ATOM 861 N N . TRP A 1 108 ? 14.204 0.185 -5.151 1.00 97.69 108 TRP A N 1
ATOM 862 C CA . TRP A 1 108 ? 13.528 0.985 -6.178 1.00 97.69 108 TRP A CA 1
ATOM 863 C C . TRP A 1 108 ? 12.838 0.109 -7.219 1.00 97.69 108 TRP A C 1
ATOM 865 O O . TRP A 1 108 ? 13.296 -1.002 -7.491 1.00 97.69 108 TRP A O 1
ATOM 875 N N . ASN A 1 109 ? 11.779 0.640 -7.836 1.00 95.81 109 ASN A N 1
ATOM 876 C CA . ASN A 1 109 ? 11.116 0.047 -9.003 1.00 95.81 109 ASN A CA 1
ATOM 877 C C . ASN A 1 109 ? 10.595 -1.388 -8.788 1.00 95.81 109 ASN A C 1
ATOM 879 O O . ASN A 1 109 ? 10.453 -2.153 -9.746 1.00 95.81 109 ASN A O 1
ATOM 883 N N . ILE A 1 110 ? 10.283 -1.767 -7.545 1.00 97.50 110 ILE A N 1
ATOM 884 C CA . ILE A 1 110 ? 9.609 -3.039 -7.263 1.00 97.50 110 ILE A CA 1
ATOM 885 C C . ILE A 1 110 ? 8.162 -2.956 -7.746 1.00 97.50 110 ILE A C 1
ATOM 887 O O . ILE A 1 110 ? 7.453 -1.996 -7.450 1.00 97.50 110 ILE A O 1
ATOM 891 N N . MET A 1 111 ? 7.723 -3.988 -8.460 1.00 96.50 111 MET A N 1
ATOM 892 C CA . MET A 1 111 ? 6.320 -4.225 -8.775 1.00 96.50 111 MET A CA 1
ATOM 893 C C . MET A 1 111 ? 5.884 -5.556 -8.191 1.00 96.50 111 MET A C 1
ATOM 895 O O . MET A 1 111 ? 6.458 -6.592 -8.513 1.00 96.50 111 MET A O 1
ATOM 899 N N . MET A 1 112 ? 4.872 -5.519 -7.336 1.00 97.50 112 MET A N 1
ATOM 900 C CA . MET A 1 112 ? 4.226 -6.701 -6.787 1.00 97.50 112 MET A CA 1
ATOM 901 C C . MET A 1 112 ? 2.914 -6.947 -7.518 1.00 97.50 112 MET A C 1
ATOM 903 O O . MET A 1 112 ? 2.097 -6.035 -7.635 1.00 97.50 112 MET A O 1
ATOM 907 N N . VAL A 1 113 ? 2.716 -8.172 -7.996 1.00 96.88 113 VAL A N 1
ATOM 908 C CA . VAL A 1 113 ? 1.498 -8.568 -8.712 1.00 96.88 113 VAL A CA 1
ATOM 909 C C . VAL A 1 113 ? 0.898 -9.790 -8.039 1.00 96.88 113 VAL A C 1
ATOM 911 O O . VAL A 1 113 ? 1.601 -10.783 -7.861 1.00 96.88 113 VAL A O 1
ATOM 914 N N . GLY A 1 114 ? -0.367 -9.715 -7.643 1.00 96.44 114 GLY A N 1
ATOM 915 C CA . GLY A 1 114 ? -1.115 -10.843 -7.097 1.00 96.44 114 GLY A CA 1
ATOM 916 C C . GLY A 1 114 ? -1.922 -11.595 -8.156 1.00 96.44 114 GLY A C 1
ATOM 917 O O . GLY A 1 114 ? -1.917 -11.237 -9.329 1.00 96.44 114 GLY A O 1
ATOM 918 N N . ASP A 1 115 ? -2.628 -12.647 -7.738 1.00 94.62 115 ASP A N 1
ATOM 919 C CA . ASP A 1 115 ? -3.586 -13.358 -8.600 1.00 94.62 115 ASP A CA 1
ATOM 920 C C . ASP A 1 115 ? -4.906 -12.587 -8.770 1.00 94.62 115 ASP A C 1
ATOM 922 O O . ASP A 1 115 ? -5.598 -12.746 -9.772 1.00 94.62 115 ASP A O 1
ATOM 926 N N . SER A 1 116 ? -5.295 -11.817 -7.753 1.00 94.94 116 SER A N 1
ATOM 927 C CA . SER A 1 116 ? -6.396 -10.842 -7.749 1.00 94.94 116 SER A CA 1
ATOM 928 C C . SER A 1 116 ? -6.497 -10.217 -6.357 1.00 94.94 116 SER A C 1
ATOM 930 O O . SER A 1 116 ? -6.112 -10.836 -5.352 1.00 94.94 116 SER A O 1
ATOM 932 N N . MET A 1 117 ? -7.135 -9.045 -6.269 1.00 94.62 117 MET A N 1
ATOM 933 C CA . MET A 1 117 ? -7.420 -8.374 -4.991 1.00 94.62 117 MET A CA 1
ATOM 934 C C . MET A 1 117 ? -8.272 -9.195 -4.003 1.00 94.62 117 MET A C 1
ATOM 936 O O . MET A 1 117 ? -8.418 -8.820 -2.840 1.00 94.62 117 MET A O 1
ATOM 940 N N . ASP A 1 118 ? -8.848 -10.319 -4.430 1.00 95.81 118 ASP A N 1
ATOM 941 C CA . ASP A 1 118 ? -9.654 -11.206 -3.584 1.00 95.81 118 ASP A CA 1
ATOM 942 C C . ASP A 1 11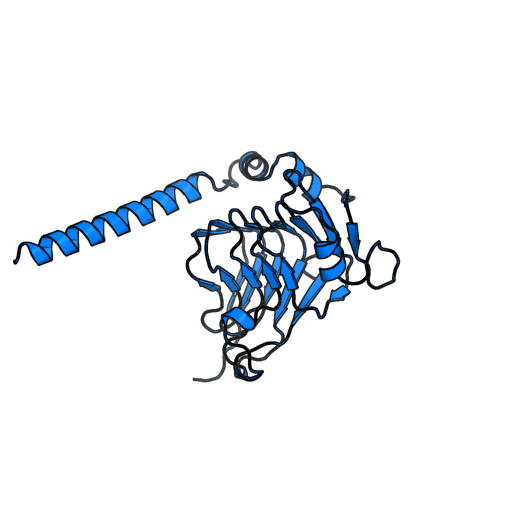8 ? -8.948 -12.532 -3.252 1.00 95.81 118 ASP A C 1
ATOM 944 O O . ASP A 1 118 ? -9.475 -13.330 -2.477 1.00 95.81 118 ASP A O 1
ATOM 948 N N . GLN A 1 119 ? -7.751 -12.776 -3.799 1.00 96.81 119 GLN A N 1
ATOM 949 C CA . GLN A 1 119 ? -7.054 -14.063 -3.675 1.00 96.81 119 GLN A CA 1
ATOM 950 C C . GLN A 1 119 ? -5.635 -13.960 -3.111 1.00 96.81 119 GLN A C 1
ATOM 952 O O . GLN A 1 119 ? -5.200 -14.884 -2.421 1.00 96.81 119 GLN A O 1
ATOM 957 N N . THR A 1 120 ? -4.925 -12.860 -3.363 1.00 97.88 120 THR A N 1
ATOM 958 C CA . THR A 1 120 ? -3.603 -12.600 -2.779 1.00 97.88 120 THR A CA 1
ATOM 959 C C . THR A 1 120 ? -3.747 -11.552 -1.683 1.00 97.88 120 THR A C 1
ATOM 961 O O . THR A 1 120 ? -3.987 -10.382 -1.970 1.00 97.88 120 THR A O 1
ATOM 964 N N . ILE A 1 121 ? -3.633 -11.970 -0.420 1.00 98.56 121 ILE A N 1
ATOM 965 C CA . ILE A 1 121 ? -3.931 -11.136 0.752 1.00 98.56 121 ILE A CA 1
ATOM 966 C C . ILE A 1 121 ? -2.693 -11.034 1.639 1.00 98.56 121 ILE A C 1
ATOM 968 O O . ILE A 1 121 ? -2.176 -12.052 2.087 1.00 98.56 121 ILE A O 1
ATOM 972 N N . ILE A 1 122 ? -2.257 -9.817 1.943 1.00 98.44 122 ILE A N 1
ATOM 973 C CA . ILE A 1 122 ? -1.248 -9.511 2.958 1.00 98.44 122 ILE A CA 1
ATOM 974 C C . ILE A 1 122 ? -1.987 -9.017 4.199 1.00 98.44 122 ILE A C 1
ATOM 976 O O . ILE A 1 122 ? -2.723 -8.032 4.134 1.00 98.44 122 ILE A O 1
ATOM 980 N N . SER A 1 123 ? -1.808 -9.721 5.314 1.00 98.50 123 SER A N 1
ATOM 981 C CA . SER A 1 123 ? -2.652 -9.596 6.501 1.00 98.50 123 SER A CA 1
ATOM 982 C C . SER A 1 123 ? -1.819 -9.386 7.761 1.00 98.50 123 SER A C 1
ATOM 984 O O . SER A 1 123 ? -0.882 -10.142 8.031 1.00 98.50 123 SER A O 1
ATOM 986 N N . GLY A 1 124 ? -2.182 -8.379 8.547 1.00 98.19 124 GLY A N 1
ATOM 987 C CA . GLY A 1 124 ? -1.564 -8.070 9.832 1.00 98.19 124 GLY A CA 1
ATOM 988 C C . GLY A 1 124 ? -2.602 -7.721 10.889 1.00 98.19 124 GLY A C 1
ATOM 989 O O . GLY A 1 124 ? -3.804 -7.696 10.634 1.00 98.19 124 GLY A O 1
ATOM 990 N N . SER A 1 125 ? -2.129 -7.506 12.111 1.00 98.00 125 SER A N 1
ATOM 991 C CA . SER A 1 125 ? -2.967 -7.276 13.288 1.00 98.00 125 SER A CA 1
ATOM 992 C C . SER A 1 125 ? -2.294 -6.380 14.340 1.00 98.00 125 SER A C 1
ATOM 994 O O . SER A 1 125 ? -2.543 -6.546 15.533 1.00 98.00 125 SER A O 1
ATOM 996 N N . HIS A 1 126 ? -1.375 -5.498 13.931 1.00 98.06 126 HIS A N 1
ATOM 997 C CA . HIS A 1 126 ? -0.777 -4.507 14.831 1.00 98.06 126 HIS A CA 1
ATOM 998 C C . HIS A 1 126 ? -1.703 -3.296 14.985 1.00 98.06 126 HIS A C 1
ATOM 1000 O O . HIS A 1 126 ? -2.396 -2.895 14.055 1.00 98.06 126 HIS A O 1
ATOM 1006 N N . SER A 1 127 ? -1.677 -2.680 16.156 1.00 97.81 127 SER A N 1
ATOM 1007 C CA . SER A 1 127 ? -2.555 -1.590 16.577 1.00 97.81 127 SER A CA 1
ATOM 1008 C C . SER A 1 127 ? -1.944 -0.853 17.771 1.00 97.81 127 SER A C 1
ATOM 1010 O O . SER A 1 127 ? -0.980 -1.327 18.383 1.00 97.81 127 SER A O 1
ATOM 1012 N N . ASN A 1 128 ? -2.546 0.272 18.155 1.00 95.12 128 ASN A N 1
ATOM 1013 C CA . ASN A 1 128 ? -2.166 1.003 19.364 1.00 95.12 128 ASN A CA 1
ATOM 1014 C C . ASN A 1 128 ? -2.264 0.123 20.621 1.00 95.12 128 ASN A C 1
ATOM 1016 O O . ASN A 1 128 ? -1.310 -0.001 21.391 1.00 95.12 128 ASN A O 1
ATOM 1020 N N . THR A 1 129 ? -3.386 -0.572 20.781 1.00 95.00 129 THR A N 1
ATOM 1021 C CA . THR A 1 129 ? -3.665 -1.481 21.905 1.00 95.00 129 THR A CA 1
ATOM 1022 C C . THR A 1 129 ? -2.743 -2.702 21.953 1.00 95.00 129 THR A C 1
ATOM 1024 O O . THR A 1 129 ? -2.450 -3.194 23.043 1.00 95.00 129 THR A O 1
ATOM 1027 N N . THR A 1 130 ? -2.217 -3.159 20.811 1.00 93.56 130 THR A N 1
ATOM 1028 C CA . THR A 1 130 ? -1.205 -4.234 20.753 1.00 93.56 130 THR A CA 1
ATOM 1029 C C . THR A 1 130 ? 0.230 -3.729 20.960 1.00 93.56 130 THR A C 1
ATOM 1031 O O . THR A 1 130 ? 1.173 -4.518 20.906 1.00 93.56 130 THR A O 1
ATOM 1034 N N . GLY A 1 131 ? 0.415 -2.436 21.253 1.00 95.94 131 GLY A N 1
ATOM 1035 C CA . GLY A 1 131 ? 1.705 -1.836 21.611 1.00 95.94 131 GLY A CA 1
ATOM 1036 C C . GLY A 1 131 ? 2.427 -1.118 20.468 1.00 95.94 131 GLY A C 1
ATOM 1037 O O . GLY A 1 131 ? 3.588 -0.737 20.633 1.00 95.94 131 GLY A O 1
ATOM 1038 N N . TYR A 1 132 ? 1.765 -0.903 19.328 1.00 97.06 132 TYR A N 1
ATOM 1039 C CA . TYR A 1 132 ? 2.335 -0.235 18.158 1.00 97.06 132 TYR A CA 1
ATOM 1040 C C . TYR A 1 132 ? 1.679 1.128 17.939 1.00 97.06 132 TYR A C 1
ATOM 1042 O O . TYR A 1 132 ? 0.495 1.222 17.639 1.00 97.06 132 TYR A O 1
ATOM 1050 N N . GLY A 1 133 ? 2.456 2.212 18.015 1.00 96.38 133 GLY A N 1
ATOM 1051 C CA . GLY A 1 133 ? 1.962 3.524 17.581 1.00 96.38 133 GLY A CA 1
ATOM 1052 C C . GLY A 1 133 ? 1.567 3.516 16.097 1.00 96.38 133 GLY A C 1
ATOM 1053 O O . GLY A 1 133 ? 2.049 2.671 15.344 1.00 96.38 133 GLY A O 1
ATOM 1054 N N . THR A 1 134 ? 0.750 4.482 15.661 1.00 96.69 134 THR A N 1
ATOM 1055 C CA . THR A 1 134 ? 0.174 4.543 14.301 1.00 96.69 134 THR A CA 1
ATOM 1056 C C . THR A 1 134 ? 1.189 4.249 13.193 1.00 96.69 134 THR A C 1
ATOM 1058 O O . THR A 1 134 ? 0.968 3.381 12.362 1.00 96.69 134 THR A O 1
ATOM 1061 N N . TYR A 1 135 ? 2.356 4.898 13.203 1.00 96.69 135 TYR A N 1
ATOM 1062 C CA . TYR A 1 135 ? 3.381 4.660 12.178 1.00 96.69 135 TYR A CA 1
ATOM 1063 C C . TYR A 1 135 ? 3.904 3.209 12.162 1.00 96.69 135 TYR A C 1
ATOM 1065 O O . TYR A 1 135 ? 4.150 2.640 11.099 1.00 96.69 135 TYR A O 1
ATOM 1073 N N . GLY A 1 136 ? 4.088 2.614 13.344 1.00 96.69 136 GLY A N 1
ATOM 1074 C CA . GLY A 1 136 ? 4.642 1.270 13.520 1.00 96.69 136 GLY A CA 1
ATOM 1075 C C . GLY A 1 136 ? 3.617 0.142 13.396 1.00 96.69 136 GLY A C 1
ATOM 1076 O O . GLY A 1 136 ? 4.022 -1.018 13.352 1.00 96.69 136 GLY A O 1
ATOM 1077 N N . SER A 1 137 ? 2.318 0.452 13.339 1.00 97.94 137 SER A N 1
ATOM 1078 C CA . SER A 1 137 ? 1.261 -0.557 13.214 1.00 97.94 137 SER A CA 1
ATOM 1079 C C . SER A 1 137 ? 1.012 -1.014 11.773 1.00 97.94 137 SER A C 1
ATOM 1081 O O . SER A 1 137 ? 0.231 -1.937 11.562 1.00 97.94 137 SER A O 1
ATOM 1083 N N . ALA A 1 138 ? 1.704 -0.422 10.792 1.00 98.44 138 ALA A N 1
ATOM 1084 C CA . ALA A 1 138 ? 1.558 -0.751 9.378 1.00 98.44 138 ALA A CA 1
ATOM 1085 C C . ALA A 1 138 ? 1.791 -2.244 9.099 1.00 98.44 138 ALA A C 1
ATOM 1087 O O . ALA A 1 138 ? 2.870 -2.779 9.355 1.00 98.44 138 ALA A O 1
ATOM 1088 N N . THR A 1 139 ? 0.787 -2.899 8.511 1.00 98.56 139 THR A N 1
ATOM 1089 C CA . THR A 1 139 ? 0.929 -4.265 7.978 1.00 98.56 139 THR A CA 1
ATOM 1090 C C . THR A 1 139 ? 1.877 -4.278 6.780 1.00 98.56 139 THR A C 1
ATOM 1092 O O . THR A 1 139 ? 2.791 -5.101 6.706 1.00 98.56 139 THR A O 1
ATOM 1095 N N . PHE A 1 140 ? 1.698 -3.325 5.867 1.00 98.62 140 PHE A N 1
ATOM 1096 C CA . PHE A 1 140 ? 2.572 -3.111 4.723 1.00 98.62 140 PHE A CA 1
ATOM 1097 C C . PHE A 1 140 ? 3.083 -1.674 4.714 1.00 98.62 140 PHE A C 1
ATOM 1099 O O . PHE A 1 140 ? 2.298 -0.728 4.705 1.00 98.62 140 PHE A O 1
ATOM 1106 N N . ALA A 1 141 ? 4.398 -1.510 4.682 1.00 98.56 141 ALA A N 1
ATOM 1107 C CA . ALA A 1 141 ? 5.067 -0.233 4.521 1.00 98.56 141 ALA A CA 1
ATOM 1108 C C . ALA A 1 141 ? 5.917 -0.222 3.248 1.00 98.56 141 ALA A C 1
ATOM 1110 O O . ALA A 1 141 ? 6.611 -1.195 2.948 1.00 98.56 141 ALA A O 1
ATOM 1111 N N . VAL A 1 142 ? 5.905 0.893 2.521 1.00 98.56 142 VAL A N 1
ATOM 1112 C CA . VAL A 1 142 ? 6.760 1.092 1.348 1.00 98.56 142 VAL A CA 1
ATOM 1113 C C . VAL A 1 142 ? 7.449 2.447 1.383 1.00 98.56 142 VAL A C 1
ATOM 1115 O O . VAL A 1 142 ? 6.800 3.488 1.349 1.00 98.56 142 VAL A O 1
ATOM 1118 N N . ASP A 1 143 ? 8.780 2.410 1.387 1.00 98.25 143 ASP A N 1
ATOM 1119 C CA . ASP A 1 143 ? 9.649 3.588 1.389 1.00 98.25 143 ASP A CA 1
ATOM 1120 C C . ASP A 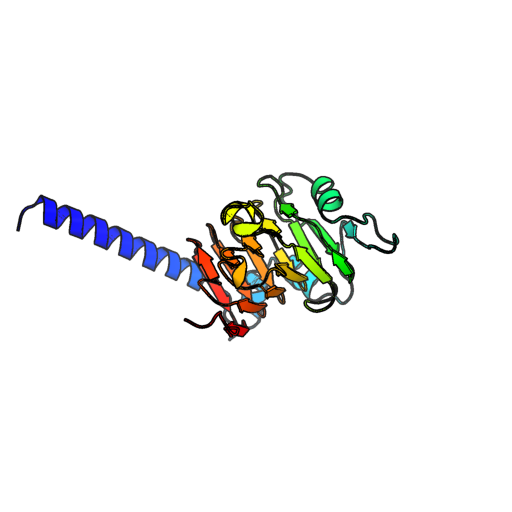1 143 ? 10.461 3.708 0.077 1.00 98.25 143 ASP A C 1
ATOM 1122 O O . ASP A 1 143 ? 10.987 4.772 -0.249 1.00 98.25 143 ASP A O 1
ATOM 1126 N N . GLY A 1 144 ? 10.611 2.614 -0.681 1.00 97.69 144 GLY A N 1
ATOM 1127 C CA . GLY A 1 144 ? 11.337 2.588 -1.957 1.00 97.69 144 GLY A CA 1
ATOM 1128 C C . GLY A 1 144 ? 10.544 3.225 -3.100 1.00 97.69 144 GLY A C 1
ATOM 1129 O O . GLY A 1 144 ? 9.386 2.885 -3.293 1.00 97.69 144 GLY A O 1
ATOM 1130 N N . GLN A 1 145 ? 11.171 4.123 -3.869 1.00 96.44 145 GLN A N 1
ATOM 1131 C CA . GLN A 1 145 ? 10.501 4.893 -4.929 1.00 96.44 145 GLN A CA 1
ATOM 1132 C C . GLN A 1 145 ? 9.967 4.043 -6.0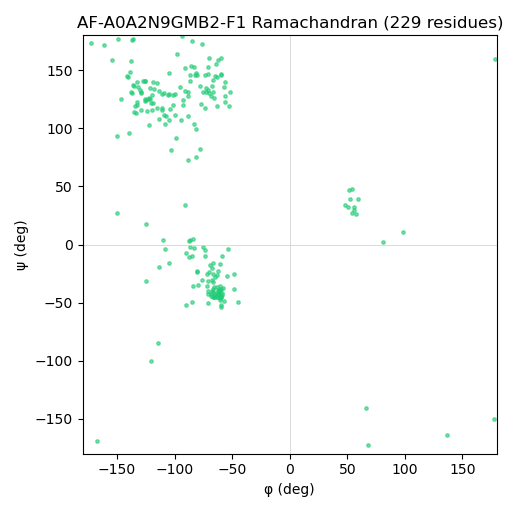94 1.00 96.44 145 GLN A C 1
ATOM 1134 O O . GLN A 1 145 ? 10.519 2.983 -6.417 1.00 96.44 145 GLN A O 1
ATOM 1139 N N . GLN A 1 146 ? 8.956 4.588 -6.782 1.00 94.62 146 GLN A N 1
ATOM 1140 C CA . GLN A 1 146 ? 8.310 4.018 -7.971 1.00 94.62 146 GLN A CA 1
ATOM 1141 C C . GLN A 1 146 ? 7.757 2.604 -7.741 1.00 94.62 146 GLN A C 1
ATOM 1143 O O . GLN A 1 146 ? 7.757 1.756 -8.642 1.00 94.62 146 GLN A O 1
ATOM 1148 N N . PHE A 1 147 ? 7.315 2.331 -6.513 1.00 97.38 147 PHE A N 1
ATOM 1149 C CA . PHE A 1 147 ? 6.678 1.072 -6.165 1.00 97.38 147 PHE A CA 1
ATOM 1150 C C . PHE A 1 147 ? 5.331 0.909 -6.870 1.00 97.38 147 PHE A C 1
ATOM 1152 O O . PHE A 1 147 ? 4.553 1.857 -6.973 1.00 97.38 147 PHE A O 1
ATOM 1159 N N . VAL A 1 148 ? 5.034 -0.313 -7.300 1.00 96.31 148 VAL A N 1
A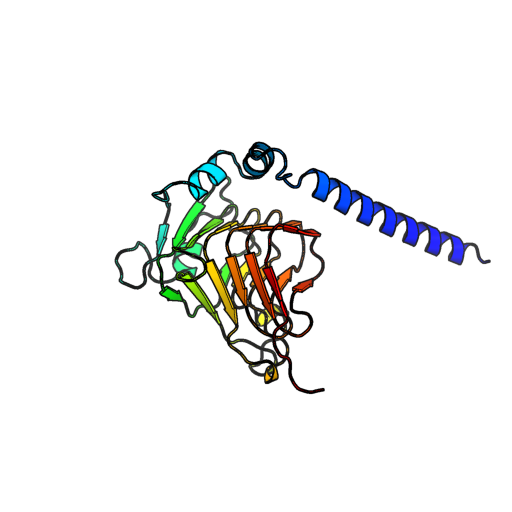TOM 1160 C CA . VAL A 1 148 ? 3.756 -0.661 -7.919 1.00 96.31 148 VAL A CA 1
ATOM 1161 C C . VAL A 1 148 ? 3.173 -1.893 -7.235 1.00 96.31 148 VAL A C 1
ATOM 1163 O O . VAL A 1 148 ? 3.855 -2.906 -7.099 1.00 96.31 148 VAL A O 1
ATOM 1166 N N . ALA A 1 149 ? 1.904 -1.835 -6.848 1.00 97.56 149 ALA A N 1
ATOM 1167 C CA . ALA A 1 149 ? 1.124 -3.002 -6.449 1.00 97.56 149 ALA A CA 1
ATOM 1168 C C . ALA A 1 149 ? -0.063 -3.186 -7.395 1.00 97.56 149 ALA A C 1
ATOM 1170 O O . ALA A 1 149 ? -0.774 -2.222 -7.691 1.00 97.56 149 ALA A O 1
ATOM 1171 N N . VAL A 1 150 ? -0.273 -4.423 -7.841 1.00 95.88 150 VAL A N 1
ATOM 1172 C CA . VAL A 1 150 ? -1.380 -4.813 -8.716 1.00 95.88 150 VAL A CA 1
ATOM 1173 C C . VAL A 1 150 ? -2.052 -6.057 -8.168 1.00 95.88 150 VAL A C 1
ATOM 1175 O O . VAL A 1 150 ? -1.354 -7.002 -7.805 1.00 95.88 150 VAL A O 1
ATOM 1178 N N . ASP A 1 151 ? -3.384 -6.080 -8.141 1.00 97.00 151 ASP A N 1
ATOM 1179 C CA . ASP A 1 151 ? -4.155 -7.295 -7.848 1.00 97.00 151 ASP A CA 1
ATOM 1180 C C . ASP A 1 151 ? -3.846 -7.915 -6.474 1.00 97.00 151 ASP A C 1
ATOM 1182 O O . ASP A 1 151 ? -3.770 -9.132 -6.307 1.00 97.00 151 ASP A O 1
ATOM 1186 N N . ILE A 1 152 ? -3.662 -7.066 -5.459 1.00 98.44 152 ILE A N 1
ATOM 1187 C CA . ILE A 1 152 ? -3.323 -7.475 -4.090 1.00 98.44 152 ILE A CA 1
ATOM 1188 C C . ILE A 1 152 ? -4.302 -6.857 -3.090 1.00 98.44 152 ILE A C 1
ATOM 1190 O O . ILE A 1 152 ? -4.697 -5.692 -3.198 1.00 98.44 152 ILE A O 1
ATOM 1194 N N . ALA A 1 153 ? -4.672 -7.637 -2.078 1.00 98.75 153 ALA A N 1
ATOM 1195 C CA . ALA A 1 153 ? -5.314 -7.134 -0.876 1.00 98.75 153 ALA A CA 1
ATOM 1196 C C . ALA A 1 153 ? -4.309 -6.872 0.242 1.00 98.75 153 ALA A C 1
ATOM 1198 O O . ALA A 1 153 ? -3.482 -7.722 0.561 1.00 98.75 153 ALA A O 1
ATOM 1199 N N . PHE A 1 154 ? -4.468 -5.733 0.900 1.00 98.81 154 PHE A N 1
ATOM 1200 C CA . PHE A 1 154 ? -3.825 -5.387 2.156 1.00 98.81 154 PHE A CA 1
ATOM 1201 C C . PHE A 1 154 ? -4.905 -5.281 3.228 1.00 98.81 154 PHE A C 1
ATOM 1203 O O . PHE A 1 154 ? -5.933 -4.622 3.022 1.00 98.81 154 PHE A O 1
ATOM 1210 N N . GLU A 1 155 ? -4.683 -5.914 4.374 1.00 98.50 155 GLU A N 1
ATOM 1211 C CA . GLU A 1 155 ? -5.606 -5.828 5.498 1.00 98.50 155 GLU A CA 1
ATOM 1212 C C . GLU A 1 155 ? -4.913 -5.746 6.852 1.00 98.50 155 GLU A C 1
ATOM 1214 O O . GLU A 1 155 ? -3.900 -6.402 7.100 1.00 98.50 155 GLU A O 1
ATOM 1219 N N . ASN A 1 156 ? -5.531 -4.989 7.751 1.00 98.06 156 ASN A N 1
ATOM 1220 C CA . ASN A 1 156 ? -5.314 -5.102 9.181 1.00 98.06 156 ASN A CA 1
ATOM 1221 C C . ASN A 1 156 ? -6.621 -5.575 9.828 1.00 98.06 156 ASN A C 1
ATOM 1223 O O . ASN A 1 156 ? -7.658 -4.919 9.704 1.00 98.06 156 ASN A O 1
ATOM 1227 N N . ILE A 1 157 ? -6.587 -6.756 10.446 1.00 97.56 157 ILE A N 1
ATOM 1228 C CA . ILE A 1 157 ? -7.794 -7.490 10.861 1.00 97.56 157 ILE A CA 1
ATOM 1229 C C . ILE A 1 157 ? -8.316 -7.101 12.246 1.00 97.56 157 ILE A C 1
ATOM 1231 O O . ILE A 1 157 ? -9.323 -7.654 12.691 1.00 97.56 157 ILE A O 1
ATOM 1235 N N . VAL A 1 158 ? -7.628 -6.200 12.946 1.00 96.31 158 VAL A N 1
ATOM 1236 C CA . VAL A 1 158 ? -8.071 -5.713 14.257 1.00 96.31 158 VAL A CA 1
ATOM 1237 C C . VAL A 1 158 ? -9.380 -4.939 14.143 1.00 96.31 158 VAL A C 1
ATOM 1239 O O . VAL A 1 158 ? -9.617 -4.265 13.142 1.00 96.31 158 VAL A O 1
ATOM 1242 N N . GLY A 1 159 ? -10.241 -5.055 15.154 1.00 94.81 159 GLY A N 1
ATOM 1243 C CA . GLY A 1 159 ? -11.529 -4.368 15.192 1.00 94.81 159 GLY A CA 1
ATOM 1244 C C . GLY A 1 159 ? -11.411 -2.879 15.536 1.00 94.81 159 GLY A C 1
ATOM 1245 O O . GLY A 1 159 ? -10.335 -2.390 15.886 1.00 94.81 159 GLY A O 1
ATOM 1246 N N . PRO A 1 160 ? -12.520 -2.123 15.451 1.00 94.50 160 PRO A N 1
ATOM 1247 C CA . PRO A 1 160 ? -12.519 -0.689 15.734 1.00 94.50 160 PRO A CA 1
ATOM 1248 C C . PRO A 1 160 ? -12.244 -0.353 17.211 1.00 94.50 160 PRO A C 1
ATOM 1250 O O . PRO A 1 160 ? -11.930 0.792 17.522 1.00 94.50 160 PRO A O 1
ATOM 1253 N N . GLU A 1 161 ? -12.350 -1.324 18.118 1.00 94.50 161 GLU A N 1
ATOM 1254 C CA . GLU A 1 161 ? -11.981 -1.215 19.534 1.00 94.50 161 GLU A CA 1
ATOM 1255 C C . GLU A 1 161 ? -10.470 -1.093 19.781 1.00 94.50 161 GLU A C 1
ATOM 1257 O O . GLU A 1 161 ? -10.063 -0.633 20.846 1.00 94.50 161 GLU A O 1
ATOM 1262 N N . GLU A 1 162 ? -9.643 -1.449 18.796 1.00 94.81 162 GLU A N 1
ATOM 1263 C CA . GLU A 1 162 ? -8.179 -1.498 18.921 1.00 94.81 162 GLU A CA 1
ATOM 1264 C C . GLU A 1 162 ? -7.502 -0.144 18.599 1.00 94.81 162 GLU A C 1
ATOM 1266 O O . GLU A 1 162 ? -6.275 -0.008 18.638 1.00 94.81 162 GLU A O 1
ATOM 1271 N N . GLY A 1 163 ? -8.301 0.890 18.310 1.00 93.94 163 GLY A N 1
ATOM 1272 C CA . GLY A 1 163 ? -7.818 2.229 17.971 1.00 93.94 163 GLY A CA 1
ATOM 1273 C C . GLY A 1 163 ? -7.055 2.256 16.645 1.00 93.94 163 GLY A C 1
ATOM 1274 O O . GLY A 1 163 ? -7.442 1.601 15.679 1.00 93.94 163 GLY A O 1
ATOM 1275 N N . GLN A 1 164 ? -5.971 3.035 16.580 1.00 97.06 164 GLN A N 1
ATOM 1276 C CA . GLN A 1 164 ? -5.193 3.225 15.351 1.00 97.06 164 GLN A CA 1
ATOM 1277 C C . GLN A 1 164 ? -4.503 1.932 14.898 1.00 97.06 164 GLN A C 1
ATOM 1279 O O . GLN A 1 164 ? -3.716 1.350 15.652 1.00 97.06 164 GLN A O 1
ATOM 1284 N N . ALA A 1 165 ? -4.731 1.528 13.646 1.00 97.94 165 ALA A N 1
ATOM 1285 C CA . ALA A 1 165 ? -4.196 0.292 13.084 1.00 97.94 165 ALA A CA 1
ATOM 1286 C C . ALA A 1 165 ? -3.956 0.405 11.570 1.00 97.94 165 ALA A C 1
ATOM 1288 O O . ALA A 1 165 ? -4.833 0.131 10.744 1.00 97.94 165 ALA A O 1
ATOM 1289 N N . VAL A 1 166 ? -2.730 0.774 11.196 1.00 98.56 166 VAL A N 1
ATOM 1290 C CA . VAL A 1 166 ? -2.376 0.990 9.793 1.00 98.56 166 VAL A CA 1
ATOM 1291 C C . VAL A 1 166 ? -2.337 -0.342 9.045 1.00 98.56 166 VAL A C 1
ATOM 1293 O O . VAL A 1 166 ? -1.716 -1.324 9.450 1.00 98.56 166 VAL A O 1
ATOM 1296 N N . THR A 1 167 ? -3.006 -0.380 7.903 1.00 98.62 167 THR A N 1
ATOM 1297 C CA . THR A 1 167 ? -2.925 -1.482 6.942 1.00 98.62 167 THR A CA 1
ATOM 1298 C C . THR A 1 167 ? -1.811 -1.231 5.944 1.00 98.62 167 THR A C 1
ATOM 1300 O O . THR A 1 167 ? -0.934 -2.074 5.771 1.00 98.62 167 THR A O 1
ATOM 1303 N N . LEU A 1 168 ? -1.812 -0.052 5.325 1.00 98.69 168 LEU A N 1
ATOM 1304 C CA . LEU A 1 168 ? -0.858 0.311 4.287 1.00 98.69 168 LEU A CA 1
ATOM 1305 C C . LEU A 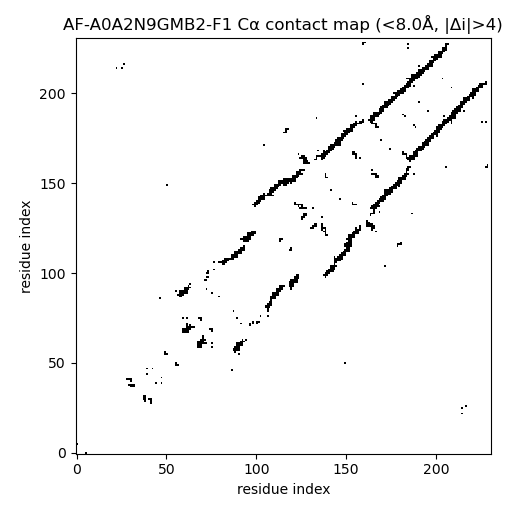1 168 ? -0.292 1.701 4.578 1.00 98.69 168 LEU A C 1
ATOM 1307 O O . LEU A 1 168 ? -1.044 2.669 4.663 1.00 98.69 168 LEU A O 1
ATOM 1311 N N . ARG A 1 169 ? 1.034 1.788 4.705 1.00 98.69 169 ARG A N 1
ATOM 1312 C CA . ARG A 1 169 ? 1.795 3.038 4.772 1.00 98.69 169 ARG A CA 1
ATOM 1313 C C . ARG A 1 169 ? 2.633 3.197 3.511 1.00 98.69 169 ARG A C 1
ATOM 1315 O O . ARG A 1 169 ? 3.390 2.293 3.164 1.00 98.69 169 ARG A O 1
ATOM 1322 N N . SER A 1 170 ? 2.551 4.357 2.871 1.00 98.31 170 SER A N 1
ATOM 1323 C CA . SER A 1 170 ? 3.414 4.690 1.736 1.00 98.31 170 SER A CA 1
ATOM 1324 C C . SER A 1 170 ? 4.154 6.004 1.967 1.00 98.31 170 SER A C 1
ATOM 1326 O O . SER A 1 170 ? 3.536 7.047 2.185 1.00 98.31 170 SER A O 1
ATOM 1328 N N . ASP A 1 171 ? 5.478 5.921 1.881 1.00 97.75 171 ASP A N 1
ATOM 1329 C CA . ASP A 1 171 ? 6.429 7.020 1.699 1.00 97.75 171 ASP A CA 1
ATOM 1330 C C . ASP A 1 171 ? 7.070 6.967 0.294 1.00 97.75 171 ASP A C 1
ATOM 1332 O O . ASP A 1 171 ? 7.946 7.770 -0.031 1.00 97.75 171 ASP A O 1
ATOM 1336 N N . SER A 1 172 ? 6.644 6.035 -0.567 1.00 97.56 172 SER A N 1
ATOM 1337 C CA . SER A 1 172 ? 7.187 5.876 -1.917 1.00 97.56 172 SER A CA 1
ATOM 1338 C C . SER A 1 172 ? 6.705 6.984 -2.842 1.00 97.56 172 SER A C 1
ATOM 1340 O O . SER A 1 172 ? 5.526 7.054 -3.199 1.00 97.56 172 SER A O 1
ATOM 1342 N N . ASP A 1 173 ? 7.653 7.768 -3.338 1.00 94.75 173 ASP A N 1
ATOM 1343 C CA . ASP A 1 173 ? 7.405 8.729 -4.401 1.00 94.75 173 ASP A CA 1
ATOM 1344 C C . ASP A 1 173 ? 7.074 8.038 -5.730 1.00 94.75 173 ASP A C 1
ATOM 1346 O O . ASP A 1 173 ? 7.701 7.040 -6.093 1.00 94.75 173 ASP A O 1
ATOM 1350 N N . PHE A 1 174 ? 6.058 8.557 -6.421 1.00 91.94 174 PHE A N 1
ATOM 1351 C CA . PHE A 1 174 ? 5.426 7.948 -7.594 1.00 91.94 174 PHE A CA 1
ATOM 1352 C C . PHE A 1 174 ? 4.976 6.495 -7.369 1.00 91.94 174 PHE A C 1
ATOM 1354 O O . PHE A 1 174 ? 5.132 5.647 -8.248 1.00 91.94 174 PHE A O 1
ATOM 1361 N N . SER A 1 175 ? 4.437 6.186 -6.183 1.00 94.88 175 SER A N 1
ATOM 1362 C CA . SER A 1 175 ? 3.835 4.867 -5.946 1.00 94.88 175 SER A CA 1
ATOM 1363 C C . SER A 1 175 ? 2.489 4.713 -6.642 1.00 94.88 175 SER A C 1
ATOM 1365 O O . SER A 1 175 ? 1.709 5.666 -6.736 1.00 94.88 175 SER A O 1
ATOM 1367 N N . ILE A 1 176 ? 2.209 3.488 -7.090 1.00 94.19 176 ILE A N 1
ATOM 1368 C CA . ILE A 1 176 ? 0.979 3.137 -7.792 1.00 94.19 176 ILE A CA 1
ATOM 1369 C C . ILE A 1 176 ? 0.334 1.905 -7.173 1.00 94.19 176 ILE A C 1
ATOM 1371 O O . ILE A 1 176 ? 0.985 0.882 -6.966 1.00 94.19 176 ILE A O 1
ATOM 1375 N N . PHE A 1 177 ? -0.968 1.987 -6.937 1.00 96.81 177 PHE A N 1
ATOM 1376 C CA . PHE A 1 177 ? -1.795 0.870 -6.500 1.00 96.81 177 PHE A CA 1
ATOM 1377 C C . PHE A 1 177 ? -2.935 0.714 -7.502 1.00 96.81 177 PHE A C 1
ATOM 1379 O O . PHE A 1 177 ? -3.759 1.620 -7.643 1.00 96.81 177 PHE A O 1
ATOM 1386 N N . TYR A 1 178 ? -2.962 -0.407 -8.220 1.00 94.38 178 TYR A N 1
ATOM 1387 C CA . TYR A 1 178 ? -3.931 -0.672 -9.278 1.00 94.38 178 TYR A CA 1
ATOM 1388 C C . TYR A 1 178 ? -4.709 -1.951 -8.985 1.00 94.38 178 TYR A C 1
ATOM 1390 O O . TYR A 1 178 ? -4.104 -2.992 -8.755 1.00 94.38 178 TYR A O 1
ATOM 1398 N N . GLN A 1 179 ? -6.042 -1.881 -8.980 1.00 95.88 179 GLN A N 1
ATOM 1399 C CA . GLN A 1 179 ? -6.879 -3.032 -8.619 1.00 95.88 179 GLN A CA 1
ATOM 1400 C C . GLN A 1 179 ? -6.459 -3.645 -7.271 1.00 95.88 179 GLN A C 1
ATOM 1402 O O . GLN A 1 179 ? -6.294 -4.851 -7.132 1.00 95.88 179 GLN A O 1
ATOM 1407 N N . CYS A 1 180 ? -6.251 -2.801 -6.258 1.00 98.56 180 CYS A N 1
ATOM 1408 C CA . CYS A 1 180 ? -5.916 -3.251 -4.909 1.00 98.56 180 CYS A CA 1
ATOM 1409 C C . CYS A 1 180 ? -7.120 -3.129 -3.974 1.00 98.56 180 CYS A C 1
ATOM 1411 O O . CYS A 1 180 ? -7.911 -2.187 -4.064 1.00 98.56 180 CYS A O 1
ATOM 1413 N N . ARG A 1 181 ? -7.224 -4.039 -3.004 1.00 98.69 181 ARG A N 1
ATOM 1414 C CA . ARG A 1 181 ? -8.174 -3.911 -1.892 1.00 98.69 181 ARG A CA 1
ATOM 1415 C C . ARG A 1 181 ? -7.416 -3.534 -0.630 1.00 98.69 181 ARG A C 1
ATOM 1417 O O . ARG A 1 181 ? -6.434 -4.171 -0.286 1.00 98.69 181 ARG A O 1
ATOM 1424 N N . ILE A 1 182 ? -7.852 -2.492 0.058 1.00 98.75 182 ILE A N 1
ATOM 1425 C CA . ILE A 1 182 ? -7.185 -1.966 1.247 1.00 98.75 182 ILE A CA 1
ATOM 1426 C C . ILE A 1 182 ? -8.257 -1.839 2.328 1.00 98.75 182 ILE A C 1
ATOM 1428 O O . ILE A 1 182 ? -9.245 -1.119 2.150 1.00 98.75 182 ILE A O 1
ATOM 1432 N N . GLN A 1 183 ? -8.127 -2.600 3.415 1.00 98.12 183 GLN A N 1
ATOM 1433 C CA . GLN A 1 183 ? -9.186 -2.697 4.421 1.00 98.12 183 GLN A CA 1
ATOM 1434 C C . GLN A 1 183 ? -8.682 -2.725 5.862 1.00 98.12 183 GLN A C 1
ATOM 1436 O O . GLN A 1 183 ? -7.684 -3.359 6.178 1.00 98.12 183 GLN A O 1
ATOM 1441 N N . GLY A 1 184 ? -9.453 -2.104 6.744 1.00 97.44 184 GLY A N 1
ATOM 1442 C CA . GLY A 1 184 ? -9.229 -2.090 8.186 1.00 97.44 184 GLY A CA 1
ATOM 1443 C C . GLY A 1 184 ? -10.286 -1.214 8.850 1.00 97.44 184 GLY A C 1
ATOM 1444 O O . GLY A 1 184 ? -11.404 -1.112 8.337 1.00 97.44 184 GLY A O 1
ATOM 1445 N N . TYR A 1 185 ? -9.944 -0.584 9.972 1.00 97.50 185 TYR A N 1
ATOM 1446 C CA . TYR A 1 185 ? -10.856 0.287 10.716 1.00 97.50 185 TYR A CA 1
ATOM 1447 C C . TYR A 1 185 ? -10.291 1.703 10.834 1.00 97.50 185 TYR A C 1
ATOM 1449 O O . TYR A 1 185 ? -10.405 2.462 9.869 1.00 97.50 185 TYR A O 1
ATOM 1457 N N . GLN A 1 186 ? -9.707 2.063 11.976 1.00 97.38 186 GLN A N 1
ATOM 1458 C CA . GLN A 1 186 ? -9.185 3.404 12.223 1.00 97.38 186 GLN A CA 1
ATOM 1459 C C . GLN A 1 186 ? -7.735 3.555 11.730 1.00 97.38 186 GLN A C 1
ATOM 1461 O O . GLN A 1 186 ? -6.929 2.641 11.905 1.00 97.38 186 GLN A O 1
ATOM 1466 N N . ASP A 1 187 ? -7.406 4.718 11.151 1.00 96.69 187 ASP A N 1
ATOM 1467 C CA . ASP A 1 187 ? -6.060 5.088 10.673 1.00 96.69 187 ASP A CA 1
ATOM 1468 C C . ASP A 1 187 ? -5.474 4.044 9.708 1.00 96.69 187 ASP A C 1
ATOM 1470 O O . ASP A 1 187 ? -4.350 3.574 9.854 1.00 96.69 187 ASP A O 1
ATOM 1474 N N . MET A 1 188 ? -6.268 3.618 8.728 1.00 97.12 188 MET A N 1
ATOM 1475 C CA . MET A 1 188 ? -5.969 2.411 7.964 1.00 97.12 188 MET A CA 1
ATOM 1476 C C . MET A 1 188 ? -5.005 2.627 6.786 1.00 97.12 188 MET A C 1
ATOM 1478 O O . MET A 1 188 ? -4.038 1.873 6.634 1.00 97.12 188 MET A O 1
ATOM 1482 N N . LEU A 1 189 ? -5.255 3.625 5.938 1.00 98.38 189 LEU A N 1
ATOM 1483 C CA . LEU A 1 189 ? -4.425 3.925 4.775 1.00 98.38 189 LEU A CA 1
ATOM 1484 C C . LEU A 1 189 ? -3.643 5.216 5.020 1.00 98.38 189 LEU A C 1
ATOM 1486 O O . LEU A 1 189 ? -4.194 6.313 4.926 1.00 98.38 189 LEU A O 1
ATOM 1490 N N . TYR A 1 190 ? -2.354 5.058 5.316 1.00 98.31 190 TYR A N 1
ATOM 1491 C CA . TYR A 1 190 ? -1.450 6.138 5.688 1.00 98.31 190 TYR A CA 1
ATOM 1492 C C . TYR A 1 190 ? -0.615 6.597 4.482 1.00 98.31 190 TYR A C 1
ATOM 1494 O O . TYR A 1 190 ? 0.473 6.069 4.219 1.00 98.31 190 TYR A O 1
ATOM 1502 N N . GLN A 1 191 ? -1.102 7.594 3.737 1.00 96.06 191 GLN A N 1
ATOM 1503 C CA . GLN A 1 191 ? -0.326 8.232 2.665 1.00 96.06 191 GLN A CA 1
ATOM 1504 C C . GLN A 1 191 ? 0.626 9.266 3.273 1.00 96.06 191 GLN A C 1
ATOM 1506 O O . GLN A 1 191 ? 0.372 10.469 3.252 1.00 96.06 191 GLN A O 1
ATOM 1511 N N . HIS A 1 192 ? 1.698 8.774 3.889 1.00 95.12 192 HIS A N 1
ATOM 1512 C CA . HIS A 1 192 ? 2.556 9.569 4.760 1.00 95.12 192 HIS A CA 1
ATOM 1513 C C . HIS A 1 192 ? 3.177 10.767 4.025 1.00 95.12 192 HIS A C 1
ATOM 1515 O O . HIS A 1 192 ? 2.944 11.893 4.454 1.00 95.12 192 HIS A O 1
ATOM 1521 N N . HIS A 1 193 ? 3.857 10.549 2.890 1.00 93.25 193 HIS A N 1
ATOM 1522 C CA . HIS A 1 193 ? 4.443 11.619 2.066 1.00 93.25 193 HIS A CA 1
ATOM 1523 C C . HIS A 1 193 ? 4.476 11.277 0.566 1.00 93.25 193 HIS A C 1
ATOM 1525 O O . HIS A 1 193 ? 4.177 10.156 0.148 1.00 93.25 193 HIS A O 1
ATOM 1531 N N . ASN A 1 194 ? 4.948 12.246 -0.226 1.00 94.19 194 ASN A N 1
ATOM 1532 C CA . ASN A 1 194 ? 5.276 12.133 -1.650 1.00 94.19 194 ASN A CA 1
ATOM 1533 C C . ASN A 1 194 ? 4.062 11.925 -2.567 1.00 94.19 194 ASN A C 1
ATOM 1535 O O . ASN A 1 194 ? 2.914 12.098 -2.161 1.00 94.19 194 ASN A O 1
ATOM 1539 N N . ARG A 1 195 ? 4.328 11.656 -3.849 1.00 91.62 195 ARG A N 1
ATOM 1540 C CA . ARG A 1 195 ? 3.306 11.522 -4.891 1.00 91.62 195 ARG A CA 1
ATOM 1541 C C . ARG A 1 195 ? 2.811 10.089 -4.979 1.00 91.62 195 ARG A C 1
ATOM 1543 O O . ARG A 1 195 ? 3.620 9.175 -5.131 1.00 91.62 195 ARG A O 1
ATOM 1550 N N . GLN A 1 196 ? 1.500 9.895 -4.917 1.00 94.00 196 GLN A N 1
ATOM 1551 C CA . GLN A 1 196 ? 0.896 8.562 -4.897 1.00 94.00 196 GLN A CA 1
ATOM 1552 C C . GLN A 1 196 ? -0.354 8.509 -5.773 1.00 94.00 196 GLN A C 1
ATOM 1554 O O . GLN A 1 196 ? -1.095 9.489 -5.886 1.00 94.00 196 GLN A O 1
ATOM 1559 N N . PHE A 1 197 ? -0.618 7.349 -6.365 1.00 92.31 197 PHE A N 1
ATOM 1560 C CA . PHE A 1 197 ? -1.784 7.146 -7.212 1.00 92.31 197 PHE A CA 1
ATOM 1561 C C . PHE A 1 197 ? -2.463 5.810 -6.935 1.00 92.31 197 PHE A C 1
ATOM 1563 O O . PHE A 1 197 ? -1.827 4.757 -6.916 1.00 92.31 197 PHE A O 1
ATOM 1570 N N . TYR A 1 198 ? -3.776 5.860 -6.740 1.00 95.25 198 TYR A N 1
ATOM 1571 C CA . TYR A 1 198 ? -4.614 4.697 -6.488 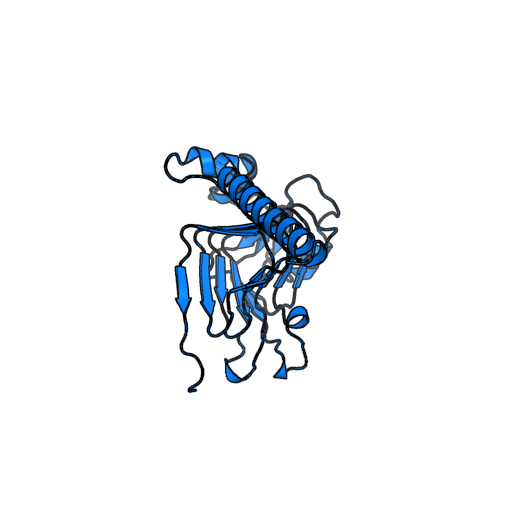1.00 95.25 198 TYR A CA 1
ATOM 1572 C C . TYR A 1 198 ? -5.697 4.658 -7.556 1.00 95.25 198 TYR A C 1
ATOM 1574 O O . TYR A 1 198 ? -6.438 5.634 -7.719 1.00 95.25 198 TYR A O 1
ATOM 1582 N N . ARG A 1 199 ? -5.819 3.536 -8.264 1.00 92.62 199 ARG A N 1
ATOM 1583 C CA . ARG A 1 199 ? -6.832 3.381 -9.303 1.00 92.62 199 ARG A CA 1
ATOM 1584 C C . ARG A 1 199 ? -7.536 2.042 -9.252 1.00 92.62 199 ARG A C 1
ATOM 1586 O O . ARG A 1 199 ? -6.897 1.003 -9.127 1.00 92.62 199 ARG A O 1
ATOM 1593 N N . GLU A 1 200 ? -8.857 2.086 -9.426 1.00 94.88 200 GLU A N 1
ATOM 1594 C CA . GLU A 1 200 ? -9.712 0.888 -9.427 1.00 94.88 200 GLU A CA 1
ATOM 1595 C C . GLU A 1 200 ? -9.547 0.075 -8.130 1.00 94.88 200 GLU A C 1
ATOM 1597 O O . GLU A 1 200 ? -9.705 -1.141 -8.100 1.00 94.88 200 GLU A O 1
ATOM 1602 N N . CYS A 1 201 ? -9.219 0.768 -7.035 1.00 98.19 201 CYS A N 1
ATOM 1603 C CA . CYS A 1 201 ? -9.029 0.167 -5.725 1.00 98.19 201 CYS A CA 1
ATOM 1604 C C . CYS A 1 201 ? -10.332 0.150 -4.923 1.00 98.19 201 CYS A C 1
ATOM 1606 O O . CYS A 1 201 ? -11.165 1.051 -5.042 1.00 98.19 201 CYS A O 1
ATOM 1608 N N . ARG A 1 202 ? -10.457 -0.825 -4.021 1.00 98.62 202 ARG A N 1
ATOM 1609 C CA . ARG A 1 202 ? -11.496 -0.859 -2.982 1.00 98.62 202 ARG A CA 1
ATOM 1610 C C . ARG A 1 202 ? -10.890 -0.486 -1.640 1.00 98.62 202 ARG A C 1
ATOM 1612 O O . ARG A 1 202 ? -10.030 -1.208 -1.142 1.00 98.62 202 ARG A O 1
ATOM 1619 N N . ILE A 1 203 ? -11.335 0.613 -1.044 1.00 98.75 203 ILE A N 1
ATOM 1620 C CA . ILE A 1 203 ? -10.790 1.151 0.207 1.00 98.75 203 ILE A CA 1
ATOM 1621 C C . ILE A 1 203 ? -11.912 1.207 1.237 1.00 98.75 203 ILE A C 1
ATOM 1623 O O . ILE A 1 203 ? -12.928 1.859 1.000 1.00 98.75 203 ILE A O 1
ATOM 1627 N N . SER A 1 204 ? -11.749 0.533 2.380 1.00 98.38 204 SER A N 1
ATOM 1628 C CA . SER A 1 204 ? -12.797 0.499 3.410 1.00 98.38 204 SER A CA 1
ATOM 1629 C C . SER A 1 204 ? -12.277 0.651 4.836 1.00 98.38 204 SER A C 1
ATOM 1631 O O . SER A 1 204 ? -11.370 -0.074 5.239 1.00 98.38 204 SER A O 1
ATOM 1633 N N . GLY A 1 205 ? -12.894 1.541 5.615 1.00 97.94 205 GLY A N 1
ATOM 1634 C CA . GLY A 1 205 ? -12.530 1.791 7.013 1.00 97.94 205 GLY A CA 1
ATOM 1635 C C . GLY A 1 205 ? -13.559 2.627 7.771 1.00 97.94 205 GLY A C 1
ATOM 1636 O O . GLY A 1 205 ? -14.678 2.813 7.289 1.00 97.94 205 GLY A O 1
ATOM 1637 N N . THR A 1 206 ? -13.212 3.085 8.976 1.00 96.62 206 THR A N 1
ATOM 1638 C CA . THR A 1 206 ? -14.128 3.817 9.872 1.00 96.62 206 THR A CA 1
ATOM 1639 C C . THR A 1 206 ? -13.697 5.264 10.101 1.00 96.62 206 THR A C 1
ATOM 1641 O O . THR A 1 206 ? -14.195 6.156 9.418 1.00 96.62 206 THR A O 1
ATOM 1644 N N . VAL A 1 207 ? -12.798 5.504 11.055 1.00 95.44 207 VAL A N 1
ATOM 1645 C CA . VAL A 1 207 ? -12.318 6.833 11.464 1.00 95.44 207 VAL A CA 1
ATOM 1646 C C . VAL A 1 207 ? -10.975 7.093 10.794 1.00 95.44 207 VAL A C 1
ATOM 1648 O O . VAL A 1 207 ? -10.109 6.226 10.837 1.00 95.44 207 VAL A O 1
ATOM 1651 N N . ASP A 1 208 ? -10.819 8.249 10.148 1.00 95.06 208 ASP A N 1
ATOM 1652 C CA . ASP A 1 208 ? -9.558 8.703 9.537 1.00 95.06 208 ASP A CA 1
ATOM 1653 C C . ASP A 1 208 ? -8.862 7.635 8.668 1.00 95.06 208 ASP A C 1
ATOM 1655 O O . ASP A 1 208 ? -7.641 7.531 8.592 1.00 95.06 208 ASP A O 1
ATOM 1659 N N . PHE A 1 209 ? -9.652 6.795 7.989 1.00 96.88 209 PHE A N 1
ATOM 1660 C CA . PHE A 1 209 ? -9.141 5.593 7.324 1.00 96.88 209 PHE A CA 1
ATOM 1661 C C . PHE A 1 209 ? -8.340 5.871 6.041 1.00 96.88 209 PHE A C 1
ATOM 1663 O O . PHE A 1 209 ? -7.785 4.941 5.459 1.00 96.88 209 PHE A O 1
ATOM 1670 N N . ILE A 1 210 ? -8.269 7.134 5.621 1.00 98.19 210 ILE A N 1
ATOM 1671 C CA . ILE A 1 210 ? -7.390 7.688 4.587 1.00 98.19 210 ILE A CA 1
ATOM 1672 C C . ILE A 1 210 ? -6.800 8.964 5.197 1.00 98.19 210 ILE A C 1
ATOM 1674 O O . ILE A 1 210 ? -7.547 9.909 5.453 1.00 98.19 210 ILE A O 1
ATOM 1678 N N . PHE A 1 211 ? -5.494 8.987 5.462 1.00 97.94 211 PHE A N 1
ATOM 1679 C CA . PHE A 1 211 ? -4.845 10.097 6.164 1.00 97.94 211 PHE A CA 1
ATOM 1680 C C . PHE A 1 211 ? -3.356 10.221 5.807 1.00 97.94 211 PHE A C 1
ATOM 1682 O O . PHE A 1 211 ? -2.721 9.255 5.385 1.00 97.94 211 PHE A O 1
ATOM 1689 N N . GLY A 1 212 ? -2.784 11.409 6.021 1.00 96.06 212 GLY A N 1
ATOM 1690 C CA . GLY A 1 212 ? -1.370 11.710 5.779 1.00 96.06 212 GLY A CA 1
ATOM 1691 C C . GLY A 1 212 ? -1.156 13.057 5.082 1.00 96.06 212 GLY A C 1
ATOM 1692 O O . GLY A 1 212 ? -2.061 13.890 5.085 1.00 96.06 212 GLY A O 1
ATOM 1693 N N . ASP A 1 213 ? 0.039 13.266 4.521 1.00 94.50 213 ASP A N 1
ATOM 1694 C CA . ASP A 1 213 ? 0.479 14.529 3.892 1.00 94.50 213 ASP A CA 1
ATOM 1695 C C . ASP A 1 213 ? 0.959 14.332 2.436 1.00 94.50 213 ASP A C 1
ATOM 1697 O O . ASP A 1 213 ? 1.678 15.150 1.861 1.00 94.50 213 ASP A O 1
ATOM 1701 N N . ALA A 1 214 ? 0.596 13.208 1.813 1.00 93.94 214 ALA A N 1
ATOM 1702 C CA . ALA A 1 214 ? 0.932 12.928 0.421 1.00 93.94 214 ALA A CA 1
ATOM 1703 C C . ALA A 1 214 ? 0.157 13.803 -0.581 1.00 93.94 214 ALA A C 1
ATOM 1705 O O . ALA A 1 214 ? -1.006 14.162 -0.383 1.00 93.94 214 ALA A O 1
ATOM 1706 N N . LEU A 1 215 ? 0.770 14.026 -1.746 1.00 90.94 215 LEU A N 1
ATOM 1707 C CA . LEU A 1 215 ? 0.060 14.438 -2.955 1.00 90.94 215 LEU A CA 1
ATOM 1708 C C . LEU A 1 215 ? -0.535 13.181 -3.596 1.00 90.94 215 LEU A C 1
ATOM 1710 O O . LEU A 1 215 ? 0.171 12.421 -4.260 1.00 90.94 215 LEU A O 1
ATOM 1714 N N . VAL A 1 216 ? -1.823 12.931 -3.366 1.00 91.75 216 VAL A N 1
ATOM 1715 C CA . VAL A 1 216 ? -2.471 11.670 -3.745 1.00 91.75 216 VAL A CA 1
ATOM 1716 C C . VAL A 1 216 ? -3.708 11.880 -4.611 1.00 91.75 216 VAL A C 1
ATOM 1718 O O . VAL A 1 216 ? -4.505 12.786 -4.374 1.00 91.75 216 VAL A O 1
ATOM 1721 N N . VAL A 1 217 ? -3.887 11.005 -5.604 1.00 91.12 217 VAL A N 1
ATOM 1722 C CA . VAL A 1 217 ? -5.114 10.918 -6.407 1.00 91.12 217 VAL A CA 1
ATOM 1723 C C . VAL A 1 217 ? -5.712 9.518 -6.301 1.00 91.12 217 VAL A C 1
ATOM 1725 O O . VAL A 1 217 ? -5.012 8.513 -6.431 1.00 91.12 217 VAL A O 1
ATOM 1728 N N . PHE A 1 218 ? -7.027 9.472 -6.090 1.00 93.69 218 PHE A N 1
ATOM 1729 C CA . PHE A 1 218 ? -7.845 8.264 -6.150 1.00 93.69 218 PHE A CA 1
ATOM 1730 C C . PHE A 1 218 ? -8.752 8.358 -7.376 1.00 93.69 218 PHE A C 1
ATOM 1732 O O . PHE A 1 218 ? -9.609 9.239 -7.442 1.00 93.69 218 PHE A O 1
ATOM 1739 N N . GLN A 1 219 ? -8.582 7.463 -8.344 1.00 89.50 219 GLN A N 1
ATOM 1740 C CA . GLN A 1 219 ? -9.356 7.465 -9.585 1.00 89.50 219 GLN A CA 1
ATOM 1741 C C . GLN A 1 219 ? -10.125 6.154 -9.725 1.00 89.50 219 GLN A C 1
ATOM 1743 O O . GLN A 1 219 ? -9.554 5.074 -9.616 1.00 89.50 219 GLN A O 1
ATOM 1748 N N . LYS A 1 220 ? -11.438 6.227 -9.974 1.00 92.81 220 LYS A N 1
ATOM 1749 C CA . LYS A 1 220 ? -12.301 5.034 -10.105 1.00 92.81 220 LYS A CA 1
ATOM 1750 C C . LYS A 1 220 ? -12.229 4.077 -8.901 1.00 92.81 220 LYS A C 1
ATOM 1752 O O . LYS A 1 220 ? -12.436 2.879 -9.051 1.00 92.81 220 LYS A O 1
ATOM 1757 N N . CYS A 1 221 ? -11.921 4.591 -7.714 1.00 96.75 221 CYS A N 1
ATOM 1758 C CA . CYS A 1 221 ? -11.887 3.791 -6.495 1.00 96.75 221 CYS A CA 1
ATOM 1759 C C . CYS A 1 221 ? -13.275 3.709 -5.850 1.00 96.75 221 CYS A C 1
ATOM 1761 O O . CYS A 1 221 ? -14.027 4.685 -5.840 1.00 96.75 221 CYS A O 1
ATOM 1763 N N . GLU A 1 222 ? -13.574 2.569 -5.238 1.00 98.31 222 GLU A N 1
ATOM 1764 C CA . GLU A 1 222 ? -14.696 2.413 -4.315 1.00 98.31 222 GLU A CA 1
ATOM 1765 C C . GLU A 1 222 ? -14.207 2.762 -2.904 1.00 98.31 222 GLU A C 1
ATOM 1767 O O . GLU A 1 222 ? -13.399 2.034 -2.328 1.00 98.31 222 GLU A O 1
ATOM 1772 N N . ILE A 1 223 ? -14.674 3.881 -2.345 1.00 98.25 223 ILE A N 1
ATOM 1773 C CA . ILE A 1 223 ? -14.320 4.326 -0.989 1.00 98.25 223 ILE A CA 1
ATOM 1774 C C . ILE A 1 223 ? -15.537 4.122 -0.084 1.00 98.25 223 ILE A C 1
ATOM 1776 O O . ILE A 1 223 ? -16.556 4.795 -0.234 1.00 98.25 223 ILE A O 1
ATOM 1780 N N . LEU A 1 224 ? -15.438 3.163 0.836 1.00 97.69 224 LEU A N 1
ATOM 1781 C CA . LEU A 1 224 ? -16.566 2.623 1.592 1.00 97.69 224 LEU A CA 1
ATOM 1782 C C . LEU A 1 224 ? -16.376 2.842 3.096 1.00 97.69 224 LEU A C 1
ATOM 1784 O O . LEU A 1 224 ? -15.490 2.258 3.720 1.00 97.69 224 LEU A O 1
ATOM 1788 N N . SER A 1 225 ? -17.253 3.641 3.701 1.00 96.44 225 SER A N 1
ATOM 1789 C CA . SER A 1 225 ? -17.318 3.737 5.160 1.00 96.44 225 SER A CA 1
ATOM 1790 C C . SER A 1 225 ? -17.930 2.461 5.749 1.00 96.44 225 SER A C 1
ATOM 1792 O O . SER A 1 225 ? -18.940 1.953 5.255 1.00 96.44 225 SER A O 1
ATOM 1794 N N . ARG A 1 226 ? -17.306 1.933 6.802 1.00 92.81 226 ARG A N 1
ATOM 1795 C CA . ARG A 1 226 ? -17.766 0.770 7.571 1.00 92.81 226 ARG A CA 1
ATOM 1796 C C . ARG A 1 226 ? -18.503 1.231 8.827 1.00 92.81 226 ARG A C 1
ATOM 1798 O O . ARG A 1 226 ? -18.369 2.369 9.269 1.00 92.81 226 ARG A O 1
ATOM 1805 N N . GLN A 1 227 ? -19.250 0.321 9.446 1.00 90.06 227 GLN A N 1
ATOM 1806 C CA . GLN A 1 227 ? -19.852 0.584 10.749 1.00 90.06 227 GLN A CA 1
ATOM 1807 C C . GLN A 1 227 ? -18.755 0.811 11.803 1.00 90.06 227 GLN A C 1
ATOM 1809 O O . GLN A 1 227 ? -17.933 -0.072 12.051 1.00 90.06 227 GLN A O 1
ATOM 1814 N N . ALA A 1 228 ? -18.752 2.002 12.401 1.00 85.81 228 ALA A N 1
ATOM 1815 C CA . ALA A 1 228 ? -17.876 2.372 13.508 1.00 85.81 228 ALA A CA 1
ATOM 1816 C C . ALA A 1 228 ? -18.460 1.943 14.867 1.00 85.81 228 ALA A C 1
ATOM 1818 O O . ALA A 1 228 ? -19.593 1.454 14.946 1.00 85.81 228 ALA A O 1
ATOM 1819 N N . LEU A 1 229 ? -17.687 2.137 15.941 1.00 85.12 229 LEU A N 1
ATOM 1820 C CA . LEU A 1 229 ? -18.197 2.001 17.307 1.00 85.12 229 LEU A CA 1
ATOM 1821 C C . LEU A 1 229 ? -19.347 2.997 17.553 1.00 85.12 229 LEU A C 1
ATOM 1823 O O . LEU A 1 229 ? -19.323 4.098 16.997 1.00 85.12 229 LEU A O 1
ATOM 1827 N N . PRO A 1 230 ? -20.346 2.642 18.382 1.00 82.06 230 PRO A N 1
ATOM 1828 C CA . PRO A 1 230 ? -21.338 3.600 18.859 1.00 82.06 230 PRO A CA 1
ATOM 1829 C C . PRO A 1 230 ? -20.657 4.772 19.578 1.00 82.06 230 PRO A C 1
ATOM 1831 O O . PRO A 1 230 ? -19.738 4.550 20.368 1.00 82.06 230 PRO A O 1
ATOM 1834 N N . GLY A 1 231 ? -21.103 5.995 19.278 1.00 64.94 231 GLY A N 1
ATOM 1835 C CA . GLY A 1 231 ? -20.651 7.225 19.938 1.00 64.94 231 GLY A CA 1
ATOM 1836 C C . GLY A 1 231 ? -21.342 7.501 21.265 1.00 64.94 231 GLY A C 1
ATOM 1837 O O . GLY A 1 231 ? -22.410 6.896 21.521 1.00 64.94 231 GLY A O 1
#

Foldseek 3Di:
DDPVVVVVVVVVVVVVVVVVVVLVVLVVLDADPVDVVSNCVLPPVVVVCQQPDPDHPAPWEADCVPPTPHPAPQVVLVVADFQDPDAHEYEYEFDEAAAQEENDQRRANYEYEYPAQVGAEQEYAFAVQNPADQVRLESYEYNHALYEYYRYEFDHADALVRARHERYAYNYANYEYERHEFDDEASYHEPAEHEYEYECYEQEYAYPNDDYDYSYDYYNYHYYYDDHDDD

Mean predicted aligned error: 6.2 Å

Nearest PDB structures (foldseek):
  1xg2-assembly1_A  TM=9.946E-01  e=2.274E-19  Solanum lycopersicum
  1gq8-assembly1_A  TM=9.760E-01  e=1.465E-17  Daucus carota
  5c1c-assembly1_A  TM=8.857E-01  e=3.612E-10  Aspergillus niger ATCC 1015
  5c1e-assembly1_A  TM=8.821E-01  e=9.597E-10  Aspergillus niger ATCC 1015
  7chu-assembly1_B  TM=6.007E-01  e=2.111E-03  Geobacillus virus E2

pLDDT: mean 90.39, std 11.4, range [53.53, 98.81]

InterPro domains:
  IPR000070 Pectinesterase, catalytic [PF01095] (59-229)
  IPR011050 Pectin lyase fold/virulence factor [SSF51126] (55-228)
  IPR012334 Pectin lyase fold [G3DSA:2.160.20.10] (53-231)
  IPR033131 Pectinesterase, Asp active site [PS00503] (203-212)